Protein AF-V5H226-F1 (afdb_monomer_lite)

InterPro domains:
  IPR000195 Rab-GAP-TBC domain [PF00566] (10-158)
  IPR000195 Rab-GAP-TBC domain [PS50086] (1-148)
  IPR035969 Rab-GAP-TBC domain superfamily [SSF47923] (91-181)
  IPR051570 TBC1 domain family involved in cilium biogenesis [PTHR19853] (2-181)

Foldseek 3Di:
DPPQLPAPVCLCVVCVPDDPLLSVLLVVLQSVVCVVPVVSSPAPLVSLQLSLLCVVCVVPSVVSNVVVVVCCVFQVVQQPVPPPDGRVVLLVVLLVVLCVPPVPLVVLCVVQVNGSCQQPVLCVSNVVPQADDSVVSVVVVVVCVVDHSCVSSVVSSVVCVVCSVVSSVDDHSVVSSVNSRHHDDD

Sequence (186 aa):
NHTTIVAFKDLYASYPLESQTSIKCLKKLLNNIVTWCPFFANVEYLPVFAFPFVKVFQNKPVACFEALCTIILNWSQHWFEYYPLAPVNILAMIENVFMEHDPELLHHFSCQNITSNLYAWPLLETAFSEVLTAREWLQFWDHVLTNEPSFLLCAVVSYNILHRDILLSLKTTSNVEFFFHNQNPN

Radius of gyration: 17.08 Å; chains: 1; bounding box: 37×36×56 Å

pLDDT: mean 91.21, std 11.59, range [34.56, 98.5]

Organism: Anoplophora glabripennis (NCBI:txid217634)

Structure (mmCIF, N/CA/C/O backbone):
data_AF-V5H226-F1
#
_entry.id   AF-V5H226-F1
#
loop_
_atom_site.group_PDB
_atom_site.id
_atom_site.type_symbol
_atom_site.label_atom_id
_atom_site.label_alt_id
_atom_site.label_comp_id
_atom_site.label_asym_id
_atom_site.label_entity_id
_atom_site.label_seq_id
_atom_site.pdbx_PDB_ins_code
_atom_site.Cartn_x
_atom_site.Cartn_y
_atom_site.Cartn_z
_atom_site.occupancy
_atom_site.B_iso_or_equiv
_atom_site.auth_seq_id
_atom_site.auth_comp_id
_atom_site.auth_asym_id
_atom_site.auth_atom_id
_atom_site.pdbx_PDB_model_num
ATOM 1 N N . ASN A 1 1 ? -0.206 5.351 34.202 1.00 34.56 1 ASN A N 1
ATOM 2 C CA . ASN A 1 1 ? 0.373 6.550 33.559 1.00 34.56 1 ASN A CA 1
ATOM 3 C C . ASN A 1 1 ? 0.147 6.476 32.060 1.00 34.56 1 ASN A C 1
ATOM 5 O O . ASN A 1 1 ? 0.950 5.875 31.363 1.00 34.56 1 ASN A O 1
ATOM 9 N N . HIS A 1 2 ? -0.975 7.015 31.573 1.00 43.69 2 HIS A N 1
ATOM 10 C CA . HIS A 1 2 ? -1.226 7.152 30.137 1.00 43.69 2 HIS A CA 1
ATOM 11 C C . HIS A 1 2 ? -0.446 8.364 29.631 1.00 43.69 2 HIS A C 1
ATOM 13 O O . HIS A 1 2 ? -0.942 9.487 29.659 1.00 43.69 2 HIS A O 1
ATOM 19 N N . THR A 1 3 ? 0.806 8.152 29.238 1.00 42.12 3 THR A N 1
ATOM 20 C CA . THR A 1 3 ? 1.543 9.152 28.468 1.00 42.12 3 THR A CA 1
ATOM 21 C C . THR A 1 3 ? 0.821 9.282 27.133 1.00 42.12 3 THR A C 1
ATOM 23 O O . THR A 1 3 ? 0.884 8.372 26.311 1.00 42.12 3 THR A O 1
ATOM 26 N N . THR A 1 4 ? 0.077 10.368 26.929 1.00 47.72 4 THR A N 1
ATOM 27 C CA . THR A 1 4 ? -0.512 10.677 25.624 1.00 47.72 4 THR A CA 1
ATOM 28 C C . THR A 1 4 ? 0.639 10.926 24.658 1.00 47.72 4 THR A C 1
ATOM 30 O O . THR A 1 4 ? 1.221 12.010 24.648 1.00 47.72 4 THR A O 1
ATOM 33 N N . ILE A 1 5 ? 1.020 9.909 23.888 1.00 52.44 5 ILE A N 1
ATOM 34 C CA . ILE A 1 5 ? 2.008 10.057 22.825 1.00 52.44 5 ILE A CA 1
ATOM 35 C C . ILE A 1 5 ? 1.379 10.986 21.787 1.00 52.44 5 ILE A C 1
ATOM 37 O O . ILE A 1 5 ? 0.396 10.637 21.137 1.00 52.44 5 ILE A O 1
ATOM 41 N N . VAL A 1 6 ? 1.899 12.210 21.679 1.00 55.00 6 VAL A N 1
ATOM 42 C CA . VAL A 1 6 ? 1.408 13.198 20.712 1.00 55.00 6 VAL A CA 1
ATOM 43 C C . VAL A 1 6 ? 2.058 12.917 19.356 1.00 55.00 6 VAL A C 1
ATOM 45 O O . VAL A 1 6 ? 2.939 13.657 18.922 1.00 55.00 6 VAL A O 1
ATOM 48 N N . ALA A 1 7 ? 1.646 11.822 18.719 1.00 58.09 7 ALA A N 1
ATOM 49 C CA . ALA A 1 7 ? 1.973 11.511 17.331 1.00 58.09 7 ALA A CA 1
ATOM 50 C C . ALA A 1 7 ? 0.989 12.223 16.380 1.00 58.09 7 ALA A C 1
ATOM 52 O O . ALA A 1 7 ? -0.128 12.571 16.776 1.00 58.09 7 ALA A O 1
ATOM 53 N N . PHE A 1 8 ? 1.404 12.455 15.130 1.00 69.69 8 PHE A N 1
ATOM 54 C CA . PHE A 1 8 ? 0.550 12.985 14.053 1.00 69.69 8 PHE A CA 1
ATOM 55 C C . PHE A 1 8 ? -0.048 14.384 14.329 1.00 69.69 8 PHE A C 1
ATOM 57 O O . PHE A 1 8 ? -1.261 14.604 14.247 1.00 69.69 8 PHE A O 1
ATOM 64 N N . LYS A 1 9 ? 0.804 15.352 14.696 1.00 60.44 9 LYS A N 1
ATOM 65 C CA . LYS A 1 9 ? 0.376 16.719 15.060 1.00 60.44 9 LYS A CA 1
ATOM 66 C C . LYS A 1 9 ? -0.275 17.485 13.902 1.00 60.44 9 LYS A C 1
ATOM 68 O O . LYS A 1 9 ? -1.232 18.217 14.153 1.00 60.44 9 LYS A O 1
ATOM 73 N N . ASP A 1 10 ? 0.148 17.220 12.666 1.00 70.88 10 ASP A N 1
ATOM 74 C CA . ASP A 1 10 ? -0.198 18.033 11.493 1.00 70.88 10 ASP A CA 1
ATOM 75 C C . ASP A 1 10 ? -1.174 17.360 10.513 1.00 70.88 10 ASP A C 1
ATOM 77 O O . ASP A 1 10 ? -1.280 17.768 9.361 1.00 70.88 10 ASP A O 1
ATOM 81 N N . LEU A 1 11 ? -1.967 16.376 10.963 1.00 74.75 11 LEU A N 1
ATOM 82 C CA . LEU A 1 11 ? -2.942 15.678 10.100 1.00 74.75 11 LEU A CA 1
ATOM 83 C C . LEU A 1 11 ? -3.898 16.627 9.362 1.00 74.75 11 LEU A C 1
ATOM 85 O O . LEU A 1 11 ? -4.245 16.386 8.213 1.00 74.75 11 LEU A O 1
ATOM 89 N N . TYR A 1 12 ? -4.327 17.718 9.999 1.00 68.69 12 TYR A N 1
ATOM 90 C CA . TYR A 1 12 ? -5.206 18.693 9.345 1.00 68.69 12 TYR A CA 1
ATOM 91 C C . TYR A 1 12 ? -4.516 19.443 8.197 1.00 68.69 12 TYR A C 1
ATOM 93 O O . TYR A 1 12 ? -5.193 19.841 7.255 1.00 68.69 12 TYR A O 1
ATOM 101 N N . ALA A 1 13 ? -3.193 19.621 8.265 1.00 65.50 13 ALA A N 1
ATOM 102 C CA . ALA A 1 13 ? -2.407 20.212 7.186 1.00 65.50 13 ALA A CA 1
ATOM 103 C C . ALA A 1 13 ? -2.155 19.204 6.054 1.00 65.50 13 ALA A C 1
ATOM 105 O O . ALA A 1 13 ? -2.142 19.598 4.893 1.00 65.50 13 ALA A O 1
ATOM 106 N N . SER A 1 14 ? -2.014 17.915 6.381 1.00 72.44 14 SER A N 1
ATOM 107 C CA . SER A 1 14 ? -1.840 16.838 5.396 1.00 72.44 14 SER A CA 1
ATOM 108 C C . SER A 1 14 ? -3.118 16.510 4.612 1.00 72.44 14 SER A C 1
ATOM 110 O O . SER A 1 14 ? -3.027 16.021 3.493 1.00 72.44 14 SER A O 1
ATOM 112 N N . TYR A 1 15 ? -4.306 16.799 5.161 1.00 72.69 15 TYR A N 1
ATOM 113 C CA . TYR A 1 15 ? -5.601 16.486 4.535 1.00 72.69 15 TYR A CA 1
ATOM 114 C C . TYR A 1 15 ? -6.549 17.702 4.478 1.00 72.69 15 TYR A C 1
ATOM 116 O O . TYR A 1 15 ? -7.648 17.660 5.035 1.00 72.69 15 TYR A O 1
ATOM 124 N N . PRO A 1 16 ? -6.170 18.808 3.811 1.00 61.97 16 PRO A N 1
ATOM 125 C CA . PRO A 1 16 ? -6.916 20.068 3.881 1.00 61.97 16 PRO A CA 1
ATOM 126 C C . PRO A 1 16 ? -8.296 20.008 3.206 1.00 61.97 16 PRO A C 1
ATOM 128 O O . PRO A 1 16 ? -9.184 20.785 3.552 1.00 61.97 16 PRO A O 1
ATOM 131 N N . LEU A 1 17 ? -8.483 19.093 2.250 1.00 73.50 17 LEU A N 1
ATOM 132 C CA . LEU A 1 17 ? -9.728 18.925 1.489 1.00 73.50 17 LEU A CA 1
ATOM 133 C C . LEU A 1 17 ? -10.721 17.959 2.157 1.00 73.50 17 LEU A C 1
ATOM 135 O O . LEU A 1 17 ? -11.843 17.797 1.681 1.00 73.50 17 LEU A O 1
ATOM 139 N N . GLU A 1 18 ? -10.321 17.304 3.246 1.00 82.38 18 GLU A N 1
ATOM 140 C CA . GLU A 1 18 ? -11.102 16.242 3.873 1.00 82.38 18 GLU A CA 1
ATOM 141 C C . GLU A 1 18 ? -12.028 16.751 4.974 1.00 82.38 18 GLU A C 1
ATOM 143 O O . GLU A 1 18 ? -11.832 17.805 5.585 1.00 82.38 18 GLU A O 1
ATOM 148 N N . SER A 1 19 ? -13.064 15.960 5.270 1.00 83.00 19 SER A N 1
ATOM 149 C CA . SER A 1 19 ? -14.008 16.341 6.314 1.00 83.00 19 SER A CA 1
ATOM 150 C C . SER A 1 19 ? -13.326 16.375 7.688 1.00 83.00 19 SER A C 1
ATOM 152 O O . SER A 1 19 ? -12.628 15.442 8.097 1.00 83.00 19 SER A O 1
ATOM 154 N N . GLN A 1 20 ? -13.603 17.432 8.453 1.00 83.50 20 GLN A N 1
ATOM 155 C CA . GLN A 1 20 ? -13.120 17.590 9.831 1.00 83.50 20 GLN A CA 1
ATOM 156 C C . GLN A 1 20 ? -13.505 16.395 10.720 1.00 83.50 20 GLN A C 1
ATOM 158 O O . GLN A 1 20 ? -12.773 16.031 11.640 1.00 83.50 20 GLN A O 1
ATOM 163 N N . THR A 1 21 ? -14.646 15.762 10.442 1.00 86.06 21 THR A N 1
ATOM 164 C CA . THR A 1 21 ? -15.096 14.547 11.130 1.00 86.06 21 THR A CA 1
ATOM 165 C C . THR A 1 21 ? -14.183 13.360 10.818 1.00 86.06 21 THR A C 1
ATOM 167 O O . THR A 1 21 ? -13.727 12.697 11.747 1.00 86.06 21 THR A O 1
ATOM 170 N N . SER A 1 22 ? -13.847 13.127 9.545 1.00 86.88 22 SER A N 1
ATOM 171 C CA . SER A 1 22 ? -12.950 12.040 9.126 1.00 86.88 22 SER A CA 1
ATOM 172 C C . SER A 1 22 ? -11.562 12.188 9.746 1.00 86.88 22 SER A C 1
ATOM 174 O O . SER A 1 22 ? -11.022 11.219 10.274 1.00 86.88 22 SER A O 1
ATOM 176 N N . ILE A 1 23 ? -11.012 13.407 9.773 1.00 88.31 23 ILE A N 1
ATOM 177 C CA . ILE A 1 23 ? -9.692 13.675 10.368 1.00 88.31 23 ILE A CA 1
ATOM 178 C C . ILE A 1 23 ? -9.712 13.439 11.887 1.00 88.31 23 ILE A C 1
ATOM 180 O O . ILE A 1 23 ? -8.778 12.857 12.443 1.00 88.31 23 ILE A O 1
ATOM 184 N N . LYS A 1 24 ? -10.796 13.816 12.582 1.00 88.88 24 LYS A N 1
ATOM 185 C CA . LYS A 1 24 ? -10.974 13.496 14.011 1.00 88.88 24 LYS A CA 1
ATOM 186 C C . LYS A 1 24 ? -11.030 11.988 14.256 1.00 88.88 24 LYS A C 1
ATOM 188 O O . LYS A 1 24 ? -10.407 11.512 15.207 1.00 88.88 24 LYS A O 1
ATOM 193 N N . CYS A 1 25 ? -11.750 11.246 13.414 1.00 91.94 25 CYS A N 1
ATOM 194 C CA . CYS A 1 25 ? -11.812 9.787 13.492 1.00 91.94 25 CYS A CA 1
ATOM 195 C C . CYS A 1 25 ? -10.436 9.154 13.255 1.00 91.94 25 CYS A C 1
ATOM 197 O O . CYS A 1 25 ? -10.019 8.324 14.061 1.00 91.94 25 CYS A O 1
ATOM 199 N N . LEU A 1 26 ? -9.699 9.605 12.235 1.00 93.38 26 LEU A N 1
ATOM 200 C CA . LEU A 1 26 ? -8.337 9.153 11.951 1.00 93.38 26 LEU A CA 1
ATOM 201 C C . LEU A 1 26 ? -7.405 9.406 13.136 1.00 93.38 26 LEU A C 1
ATOM 203 O O . LEU A 1 26 ? -6.744 8.488 13.607 1.00 93.38 26 LEU A O 1
ATOM 207 N N . LYS A 1 27 ? -7.406 10.622 13.691 1.00 91.81 27 LYS A N 1
ATOM 208 C CA . LYS A 1 27 ? -6.584 10.950 14.862 1.00 91.81 27 LYS A CA 1
ATOM 209 C C . LYS A 1 27 ? -6.894 10.044 16.056 1.00 91.81 27 LYS A C 1
ATOM 211 O O . LYS A 1 27 ? -5.984 9.603 16.753 1.00 91.81 27 LYS A O 1
ATOM 216 N N . LYS A 1 28 ? -8.176 9.753 16.302 1.00 92.25 28 LYS A N 1
ATOM 217 C CA . LYS A 1 28 ? -8.591 8.848 17.383 1.00 92.25 28 LYS A CA 1
ATOM 218 C C . LYS A 1 28 ? -8.120 7.413 17.129 1.00 92.25 28 LYS A C 1
ATOM 220 O O . LYS A 1 28 ? -7.625 6.781 18.057 1.00 92.25 28 LYS A O 1
ATOM 225 N N . LEU A 1 29 ? -8.247 6.926 15.896 1.00 95.44 29 LEU A N 1
ATOM 226 C CA . LEU A 1 29 ? -7.761 5.608 15.493 1.00 95.44 29 LEU A CA 1
ATOM 227 C C . LEU A 1 29 ? -6.246 5.490 15.698 1.00 95.44 29 LEU A C 1
ATOM 229 O O . LEU A 1 29 ? -5.796 4.570 16.374 1.00 95.44 29 LEU A O 1
ATOM 233 N N . LEU A 1 30 ? -5.474 6.455 15.200 1.00 95.12 30 LEU A N 1
ATOM 234 C CA . LEU A 1 30 ? -4.017 6.472 15.331 1.00 95.12 30 LEU A CA 1
ATOM 235 C C . LEU A 1 30 ? -3.572 6.506 16.798 1.00 95.12 30 LEU A C 1
ATOM 237 O O . LEU A 1 30 ? -2.696 5.741 17.186 1.00 95.12 30 LEU A O 1
ATOM 241 N N . ASN A 1 31 ? -4.222 7.309 17.647 1.00 93.81 31 ASN A N 1
ATOM 242 C CA . ASN A 1 31 ? -3.942 7.311 19.087 1.00 93.81 31 ASN A CA 1
ATOM 243 C C . ASN A 1 31 ? -4.183 5.936 19.730 1.00 93.81 31 ASN A C 1
ATOM 245 O O . ASN A 1 31 ? -3.406 5.517 20.589 1.00 93.81 31 ASN A O 1
ATOM 249 N N . ASN A 1 32 ? -5.242 5.230 19.324 1.00 95.25 32 ASN A N 1
ATOM 250 C CA . ASN A 1 32 ? -5.525 3.885 19.821 1.00 95.25 32 ASN A CA 1
ATOM 251 C C . ASN A 1 32 ? -4.465 2.882 19.348 1.00 95.25 32 ASN A C 1
ATOM 253 O O . ASN A 1 32 ? -4.001 2.080 20.153 1.00 95.25 32 ASN A O 1
ATOM 257 N N . ILE A 1 33 ? -4.035 2.960 18.085 1.00 96.69 33 ILE A N 1
ATOM 258 C CA . ILE A 1 33 ? -2.974 2.106 17.527 1.00 96.69 33 ILE A CA 1
ATOM 259 C C . ILE A 1 33 ? -1.641 2.343 18.242 1.00 96.69 33 ILE A C 1
ATOM 261 O O . ILE A 1 33 ? -0.987 1.390 18.649 1.00 96.69 33 ILE A O 1
ATOM 265 N N . VAL A 1 34 ? -1.277 3.601 18.489 1.00 95.81 34 VAL A N 1
ATOM 266 C CA . VAL A 1 34 ? -0.071 3.963 19.249 1.00 95.81 34 VAL A CA 1
ATOM 267 C C . VAL A 1 34 ? -0.166 3.519 20.711 1.00 95.81 34 VAL A C 1
ATOM 269 O O . VAL A 1 34 ? 0.828 3.120 21.310 1.00 95.81 34 VAL A O 1
ATOM 272 N N . THR A 1 35 ? -1.362 3.555 21.301 1.00 94.94 35 THR A N 1
ATOM 273 C CA . THR A 1 35 ? -1.583 3.035 22.659 1.00 94.94 35 THR A CA 1
ATOM 274 C C . THR A 1 35 ? -1.440 1.513 22.699 1.00 94.94 35 THR A C 1
ATOM 276 O O . THR A 1 35 ? -0.890 0.979 23.658 1.00 94.94 35 THR A O 1
ATOM 279 N N . TRP A 1 36 ? -1.919 0.819 21.664 1.00 96.31 36 TRP A N 1
ATOM 280 C CA . TRP A 1 36 ? -1.785 -0.628 21.520 1.00 96.31 36 TRP A CA 1
ATOM 281 C C . TRP A 1 36 ? -0.328 -1.049 21.294 1.00 96.31 36 TRP A C 1
ATOM 283 O O . TRP A 1 36 ? 0.145 -1.986 21.932 1.00 96.31 36 TRP A O 1
ATOM 293 N N . CYS A 1 37 ? 0.400 -0.327 20.442 1.00 95.06 37 CYS A N 1
ATOM 294 C CA . CYS A 1 37 ? 1.814 -0.548 20.180 1.00 95.06 37 CYS A CA 1
ATOM 295 C C . CYS A 1 37 ? 2.537 0.799 19.942 1.00 95.06 37 CYS A C 1
ATOM 297 O O . CYS A 1 37 ? 2.406 1.394 18.867 1.00 95.06 37 CYS A O 1
ATOM 299 N N . PRO A 1 38 ? 3.338 1.285 20.917 1.00 94.69 38 PRO A N 1
ATOM 300 C CA . PRO A 1 38 ? 4.001 2.593 20.844 1.00 94.69 38 PRO A CA 1
ATOM 301 C C . PRO A 1 38 ? 4.938 2.792 19.649 1.00 94.69 38 PRO A C 1
ATOM 303 O O . PRO A 1 38 ? 5.176 3.932 19.256 1.00 94.69 38 PRO A O 1
ATOM 306 N N . PHE A 1 39 ? 5.449 1.709 19.053 1.00 93.06 39 PHE A N 1
ATOM 307 C CA . PHE A 1 39 ? 6.289 1.757 17.852 1.00 93.06 39 PHE A CA 1
ATOM 308 C C . PHE A 1 39 ? 5.616 2.520 16.701 1.00 93.06 39 PHE A C 1
ATOM 310 O O . PHE A 1 39 ? 6.276 3.300 16.015 1.00 93.06 39 PHE A O 1
ATOM 317 N N . PHE A 1 40 ? 4.295 2.383 16.549 1.00 94.75 40 PHE A N 1
ATOM 318 C CA . PHE A 1 40 ? 3.534 3.045 15.489 1.00 94.75 40 PHE A CA 1
ATOM 319 C C . PHE A 1 40 ? 3.520 4.571 15.581 1.00 94.75 40 PHE A C 1
ATOM 321 O O . PHE A 1 40 ? 3.154 5.227 14.612 1.00 94.75 40 PHE A O 1
ATOM 328 N N . ALA A 1 41 ? 3.964 5.159 16.696 1.00 91.88 41 ALA A N 1
ATOM 329 C CA . ALA A 1 41 ? 4.165 6.603 16.785 1.00 91.88 41 ALA A CA 1
ATOM 330 C C . ALA A 1 41 ? 5.245 7.107 15.817 1.00 91.88 41 ALA A C 1
ATOM 332 O O . ALA A 1 41 ? 5.235 8.283 15.462 1.00 91.88 41 ALA A O 1
ATOM 333 N N . ASN A 1 42 ? 6.161 6.221 15.416 1.00 90.62 42 ASN A N 1
ATOM 334 C CA . ASN A 1 42 ? 7.270 6.538 14.529 1.00 90.62 42 ASN A CA 1
ATOM 335 C C . ASN A 1 42 ? 6.974 6.212 13.063 1.00 90.62 42 ASN A C 1
ATOM 337 O O . ASN A 1 42 ? 7.807 6.558 12.238 1.00 90.62 42 ASN A O 1
ATOM 341 N N . VAL A 1 43 ? 5.857 5.540 12.742 1.00 92.44 43 VAL A N 1
ATOM 342 C CA . VAL A 1 43 ? 5.523 5.079 11.381 1.00 92.44 43 VAL A CA 1
ATOM 343 C C . VAL A 1 43 ? 4.839 6.197 10.597 1.00 92.44 43 VAL A C 1
ATOM 345 O O . VAL A 1 43 ? 3.655 6.468 10.795 1.00 92.44 43 VAL A O 1
ATOM 348 N N . GLU A 1 44 ? 5.589 6.850 9.709 1.00 88.75 44 GLU A N 1
ATOM 349 C CA . GLU A 1 44 ? 5.158 8.091 9.046 1.00 88.75 44 GLU A CA 1
ATOM 350 C C . GLU A 1 44 ? 4.006 7.893 8.057 1.00 88.75 44 GLU A C 1
ATOM 352 O O . GLU A 1 44 ? 3.090 8.712 8.027 1.00 88.75 44 GLU A O 1
ATOM 357 N N . TYR A 1 45 ? 4.001 6.787 7.306 1.00 91.38 45 TYR A N 1
ATOM 358 C CA . TYR A 1 45 ? 2.958 6.485 6.317 1.00 91.38 45 TYR A CA 1
ATOM 359 C C . TYR A 1 45 ? 1.649 5.972 6.944 1.00 91.38 45 TYR A C 1
ATOM 361 O O . TYR A 1 45 ? 0.619 5.903 6.272 1.00 91.38 45 TYR A O 1
ATOM 369 N N . LEU A 1 46 ? 1.644 5.632 8.242 1.00 94.50 46 LEU A N 1
ATOM 370 C CA . LEU A 1 46 ? 0.490 5.021 8.911 1.00 94.50 46 LEU A CA 1
ATOM 371 C C . LEU A 1 46 ? -0.818 5.825 8.770 1.00 94.50 46 LEU A C 1
ATOM 373 O O . LEU A 1 46 ? -1.865 5.200 8.593 1.00 94.50 46 LEU A O 1
ATOM 377 N N . PRO A 1 47 ? -0.829 7.174 8.824 1.00 94.12 47 PRO A N 1
ATOM 378 C CA . PRO A 1 47 ? -2.037 7.944 8.569 1.00 94.12 47 PRO A CA 1
ATOM 379 C C . PRO A 1 47 ? -2.612 7.712 7.177 1.00 94.12 47 PRO A C 1
ATOM 381 O O . PRO A 1 47 ? -3.822 7.540 7.075 1.00 94.12 47 PRO A O 1
ATOM 384 N N . VAL A 1 48 ? -1.767 7.690 6.139 1.00 92.62 48 VAL A N 1
ATOM 385 C CA . VAL A 1 48 ? -2.195 7.475 4.747 1.00 92.62 48 VAL A CA 1
ATOM 386 C C . VAL A 1 48 ? -2.753 6.063 4.597 1.00 92.62 48 VAL A C 1
ATOM 388 O O . VAL A 1 48 ? -3.879 5.899 4.133 1.00 92.62 48 VAL A O 1
ATOM 391 N N . PHE A 1 49 ? -2.040 5.064 5.124 1.00 95.94 49 PHE A N 1
ATOM 392 C CA . PHE A 1 49 ? -2.486 3.671 5.153 1.00 95.94 49 PHE A CA 1
ATOM 393 C C . PHE A 1 49 ? -3.842 3.489 5.856 1.00 95.94 49 PHE A C 1
ATOM 395 O O . PHE A 1 49 ? -4.725 2.790 5.367 1.00 95.94 49 PHE A O 1
ATOM 402 N N . ALA A 1 50 ? -4.027 4.119 7.021 1.00 96.31 50 ALA A N 1
ATOM 403 C CA . ALA A 1 50 ? -5.208 3.932 7.865 1.00 96.31 50 ALA A CA 1
ATOM 404 C C . ALA A 1 50 ? -6.442 4.712 7.381 1.00 96.31 50 ALA A C 1
ATOM 406 O O . ALA A 1 50 ? -7.582 4.338 7.680 1.00 96.31 50 ALA A O 1
ATOM 407 N N . PHE A 1 51 ? -6.243 5.822 6.672 1.00 94.62 51 PHE A N 1
ATOM 408 C CA . PHE A 1 51 ? -7.318 6.730 6.294 1.00 94.62 51 PHE A CA 1
ATOM 409 C C . PHE A 1 51 ? -8.440 6.123 5.435 1.00 94.62 51 PHE A C 1
ATOM 411 O O . PHE A 1 51 ? -9.607 6.390 5.757 1.00 94.62 51 PHE A O 1
ATOM 418 N N . PRO A 1 52 ? -8.184 5.292 4.405 1.00 95.25 52 PRO A N 1
ATOM 419 C CA . PRO A 1 52 ? -9.274 4.672 3.654 1.00 95.25 52 PRO A CA 1
ATOM 420 C C . PRO A 1 5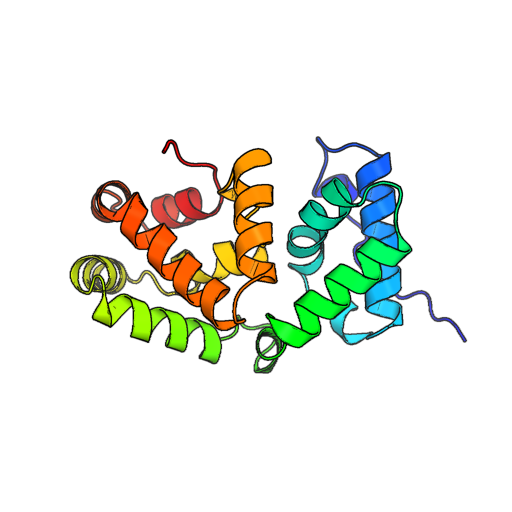2 ? -10.169 3.799 4.548 1.00 95.25 52 PRO A C 1
ATOM 422 O O . PRO A 1 52 ? -11.393 3.875 4.446 1.00 95.25 52 PRO A O 1
ATOM 425 N N . PHE A 1 53 ? -9.608 3.083 5.530 1.00 96.38 53 PHE A N 1
ATOM 426 C CA . PHE A 1 53 ? -10.401 2.310 6.494 1.00 96.38 53 PHE A CA 1
ATOM 427 C C . PHE A 1 53 ? -11.292 3.207 7.361 1.00 96.38 53 PHE A C 1
ATOM 429 O O . PHE A 1 53 ? -12.457 2.885 7.600 1.00 96.38 53 PHE A O 1
ATOM 436 N N . VAL A 1 54 ? -10.804 4.378 7.779 1.00 95.00 54 VAL A N 1
ATOM 437 C CA . VAL A 1 54 ? -11.629 5.363 8.502 1.00 95.00 54 VAL A CA 1
ATOM 438 C C . VAL A 1 54 ? -12.829 5.797 7.660 1.00 95.00 54 VAL A C 1
ATOM 440 O O . VAL A 1 54 ? -13.939 5.902 8.190 1.00 95.00 54 VAL A O 1
ATOM 443 N N . LYS A 1 55 ? -12.637 6.012 6.352 1.00 92.38 55 LYS A N 1
ATOM 444 C CA . LYS A 1 55 ? -13.722 6.378 5.427 1.00 92.38 55 LYS A CA 1
ATOM 445 C C . LYS A 1 55 ? -14.767 5.271 5.265 1.00 92.38 55 LYS A C 1
ATOM 447 O O . LYS A 1 55 ? -15.940 5.598 5.089 1.00 92.38 55 LYS A O 1
ATOM 452 N N . VAL A 1 56 ? -14.369 4.001 5.362 1.00 94.25 56 VAL A N 1
ATOM 453 C CA . VAL A 1 56 ? -15.281 2.846 5.301 1.00 94.25 56 VAL A CA 1
ATOM 454 C C . VAL A 1 56 ? -16.064 2.671 6.599 1.00 94.25 56 VAL A C 1
ATOM 456 O O . VAL A 1 56 ? -17.289 2.570 6.587 1.00 94.25 56 VAL A O 1
ATOM 459 N N . PHE A 1 57 ? -15.372 2.642 7.737 1.00 93.50 57 PHE A N 1
ATOM 460 C CA . PHE A 1 57 ? -16.004 2.314 9.014 1.00 93.50 57 PHE A CA 1
ATOM 461 C C . PHE A 1 57 ? -16.742 3.495 9.649 1.00 93.50 57 PHE A C 1
ATOM 463 O O . PHE A 1 57 ? -17.676 3.261 10.418 1.00 93.50 57 PHE A O 1
ATOM 470 N N . GLN A 1 58 ? -16.354 4.736 9.333 1.00 86.44 58 GLN A N 1
ATOM 471 C CA . GLN A 1 58 ? -16.981 5.994 9.761 1.00 86.44 58 GLN A CA 1
ATOM 472 C C . GLN A 1 58 ? -17.356 6.017 11.254 1.00 86.44 58 GLN A C 1
ATOM 474 O O . GLN A 1 58 ? -16.543 6.353 12.113 1.00 86.44 58 GLN A O 1
ATOM 479 N N . ASN A 1 59 ? -18.597 5.626 11.563 1.00 86.31 59 ASN A N 1
ATOM 480 C CA . ASN A 1 59 ? -19.216 5.651 12.888 1.00 86.31 59 ASN A CA 1
ATOM 481 C C . ASN A 1 59 ? -18.970 4.375 13.716 1.00 86.31 59 ASN A C 1
ATOM 483 O O . ASN A 1 59 ? -19.527 4.239 14.805 1.00 86.31 59 ASN A O 1
ATOM 487 N N . LYS A 1 60 ? -18.151 3.435 13.229 1.00 94.06 60 LYS A N 1
ATOM 488 C CA . LYS A 1 60 ? -17.800 2.176 13.909 1.00 94.06 60 LYS A CA 1
ATOM 489 C C . LYS A 1 60 ? -16.318 2.168 14.329 1.00 94.06 60 LYS A C 1
ATOM 491 O O . LYS A 1 60 ? -15.530 1.403 13.777 1.00 94.06 60 LYS A O 1
ATOM 496 N N . PRO A 1 61 ? -15.901 3.001 15.302 1.00 92.75 61 PRO A N 1
ATOM 497 C CA . PRO A 1 61 ? -14.486 3.208 15.619 1.00 92.75 61 PRO A CA 1
ATOM 498 C C . PRO A 1 61 ? -13.786 1.971 16.199 1.00 92.75 61 PRO A C 1
ATOM 500 O O . PRO A 1 61 ? -12.600 1.785 15.948 1.00 92.75 61 PRO A O 1
ATOM 503 N N . VAL A 1 62 ? -14.498 1.129 16.959 1.00 95.75 62 VAL A N 1
ATOM 504 C CA . VAL A 1 62 ? -13.933 -0.116 17.514 1.00 95.75 62 VAL A CA 1
ATOM 505 C C . VAL A 1 62 ? -13.657 -1.115 16.394 1.00 95.75 62 VAL A C 1
ATOM 507 O O . VAL A 1 62 ? -12.530 -1.572 16.267 1.00 95.75 62 VAL A O 1
ATOM 510 N N . ALA A 1 63 ? -14.637 -1.345 15.516 1.00 96.88 63 ALA A N 1
ATOM 511 C CA . ALA A 1 63 ? -14.465 -2.220 14.359 1.00 96.88 63 ALA A CA 1
ATOM 512 C C . ALA A 1 63 ? -13.357 -1.722 13.416 1.00 96.88 63 ALA A C 1
ATOM 514 O O . ALA A 1 63 ? -12.595 -2.522 12.894 1.00 96.88 63 ALA A O 1
ATOM 515 N N . CYS A 1 64 ? -13.229 -0.402 13.232 1.00 97.38 64 CYS A N 1
ATOM 516 C CA . CYS A 1 64 ? -12.141 0.185 12.447 1.00 97.38 64 CYS A CA 1
ATOM 517 C C . CYS A 1 64 ? -10.762 -0.111 13.056 1.00 97.38 64 CYS A C 1
ATOM 519 O O . CYS A 1 64 ? -9.835 -0.474 12.338 1.00 97.38 64 CYS A O 1
ATOM 521 N N . PHE A 1 65 ? -10.638 0.018 14.380 1.00 97.81 65 PHE A N 1
ATOM 522 C CA . PHE A 1 65 ? -9.416 -0.321 15.104 1.00 97.81 65 PHE A CA 1
ATOM 523 C C . PHE A 1 65 ? -9.084 -1.812 14.998 1.00 97.81 65 PHE A C 1
ATOM 525 O O . PHE A 1 65 ? -7.959 -2.153 14.651 1.00 97.81 65 PHE A O 1
ATOM 532 N N . GLU A 1 66 ? -10.059 -2.687 15.245 1.00 98.06 66 GLU A N 1
ATOM 533 C CA . GLU A 1 66 ? -9.881 -4.138 15.142 1.00 98.06 66 GLU A CA 1
ATOM 534 C C . GLU A 1 66 ? -9.478 -4.548 13.725 1.00 98.06 66 GLU A C 1
ATOM 536 O O . GLU A 1 66 ? -8.486 -5.251 13.563 1.00 98.06 66 GLU A O 1
ATOM 541 N N . ALA A 1 67 ? -10.173 -4.038 12.704 1.00 97.56 67 ALA A N 1
ATOM 542 C CA . ALA A 1 67 ? -9.853 -4.305 11.308 1.00 97.56 67 ALA A CA 1
ATOM 543 C C . ALA A 1 67 ? -8.424 -3.871 10.957 1.00 97.56 67 ALA A C 1
ATOM 545 O O . ALA A 1 67 ? -7.683 -4.647 10.358 1.00 97.56 67 ALA A O 1
ATOM 546 N N . LEU A 1 68 ? -8.005 -2.669 11.369 1.00 97.94 68 LEU A N 1
ATOM 547 C CA . LEU A 1 68 ? -6.652 -2.188 11.095 1.00 97.94 68 LEU A CA 1
ATOM 548 C C . LEU A 1 68 ? -5.587 -3.034 11.811 1.00 97.94 68 LEU A C 1
ATOM 550 O O . LEU A 1 68 ? -4.585 -3.391 11.197 1.00 97.94 68 LEU A O 1
ATOM 554 N N . CYS A 1 69 ? -5.810 -3.410 13.074 1.00 97.94 69 CYS A N 1
ATOM 555 C CA . CYS A 1 69 ? -4.923 -4.323 13.801 1.00 97.94 69 CYS A CA 1
ATOM 556 C C . CYS A 1 69 ? -4.831 -5.688 13.110 1.00 97.94 69 CYS A C 1
ATOM 558 O O . CYS A 1 69 ? -3.733 -6.212 12.936 1.00 97.94 69 CYS A O 1
ATOM 560 N N . THR A 1 70 ? -5.961 -6.251 12.677 1.00 97.38 70 THR A N 1
ATOM 561 C CA . THR A 1 70 ? -5.997 -7.507 11.920 1.00 97.38 70 THR A CA 1
ATOM 562 C C . THR A 1 70 ? -5.197 -7.388 10.628 1.00 97.38 70 THR A C 1
ATOM 564 O O . THR A 1 70 ? -4.396 -8.273 10.336 1.00 97.38 70 THR A O 1
ATOM 567 N N . ILE A 1 71 ? -5.347 -6.290 9.885 1.00 97.81 71 ILE A N 1
ATOM 568 C CA . ILE A 1 71 ? -4.602 -6.072 8.642 1.00 97.81 71 ILE A CA 1
ATOM 569 C C . ILE A 1 71 ? -3.099 -5.990 8.914 1.00 97.81 71 ILE A C 1
ATOM 571 O O . ILE A 1 71 ? -2.316 -6.702 8.286 1.00 97.81 71 ILE A O 1
ATOM 575 N N . ILE A 1 72 ? -2.699 -5.195 9.907 1.00 96.94 72 ILE A N 1
ATOM 576 C CA . ILE A 1 72 ? -1.295 -5.031 10.291 1.00 96.94 72 ILE A CA 1
ATOM 577 C C . ILE A 1 72 ? -0.670 -6.372 10.694 1.00 96.94 72 ILE A C 1
ATOM 579 O O . ILE A 1 72 ? 0.443 -6.678 10.277 1.00 96.94 72 ILE A O 1
ATOM 583 N N . LEU A 1 73 ? -1.380 -7.179 11.486 1.00 96.38 73 LEU A N 1
ATOM 584 C CA . LEU A 1 73 ? -0.866 -8.449 12.003 1.00 96.38 73 LEU A CA 1
ATOM 585 C C . LEU A 1 73 ? -0.793 -9.565 10.957 1.00 96.38 73 LEU A C 1
ATOM 587 O O . LEU A 1 73 ? -0.020 -10.492 11.160 1.00 96.38 73 LEU A O 1
ATOM 591 N N . ASN A 1 74 ? -1.582 -9.505 9.880 1.00 96.25 74 ASN A N 1
ATOM 592 C CA . ASN A 1 74 ? -1.655 -10.593 8.896 1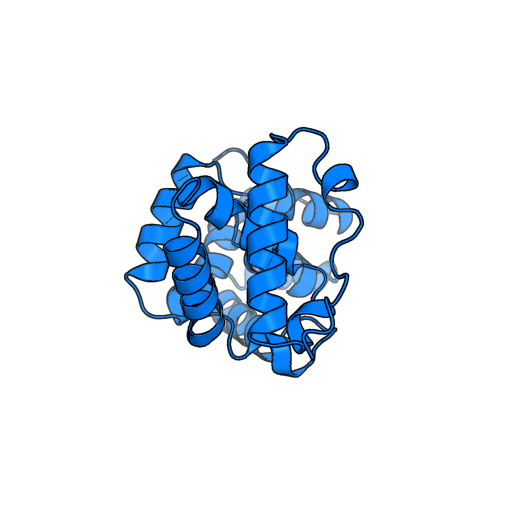.00 96.25 74 ASN A CA 1
ATOM 593 C C . ASN A 1 74 ? -1.011 -10.232 7.546 1.00 96.25 74 ASN A C 1
ATOM 595 O O . ASN A 1 74 ? -0.318 -11.063 6.970 1.00 96.25 74 ASN A O 1
ATOM 599 N N . TRP A 1 75 ? -1.191 -9.005 7.045 1.00 97.19 75 TRP A N 1
ATOM 600 C CA . TRP A 1 75 ? -0.645 -8.572 5.747 1.00 97.19 75 TRP A CA 1
ATOM 601 C C . TRP A 1 75 ? 0.627 -7.731 5.885 1.00 97.19 75 TRP A C 1
ATOM 603 O O . TRP A 1 75 ? 1.486 -7.779 5.005 1.00 97.19 75 TRP A O 1
ATOM 613 N N . SER A 1 76 ? 0.778 -6.993 6.991 1.00 95.62 76 SER A N 1
ATOM 614 C CA . SER A 1 76 ? 1.907 -6.071 7.196 1.00 95.62 76 SER A CA 1
ATOM 615 C C . SER A 1 76 ? 2.902 -6.523 8.267 1.00 95.62 76 SER A C 1
ATOM 617 O O . SER A 1 76 ? 3.790 -5.756 8.631 1.00 95.62 76 SER A O 1
ATOM 619 N N . GLN A 1 77 ? 2.798 -7.759 8.769 1.00 91.44 77 GLN A N 1
ATOM 620 C CA . GLN A 1 77 ? 3.606 -8.246 9.896 1.00 91.44 77 GLN A CA 1
ATOM 621 C C . GLN A 1 77 ? 5.112 -8.045 9.666 1.00 91.44 77 GLN A C 1
ATOM 623 O O . GLN A 1 77 ? 5.828 -7.581 10.551 1.00 91.44 77 GLN A O 1
ATOM 628 N N . HIS A 1 78 ? 5.571 -8.353 8.454 1.00 94.12 78 HIS A N 1
ATOM 629 C CA . HIS A 1 78 ? 6.977 -8.281 8.057 1.00 94.12 78 HIS A CA 1
ATOM 630 C C . HIS A 1 78 ? 7.377 -6.920 7.470 1.00 94.12 78 HIS A C 1
ATOM 632 O O . HIS A 1 78 ? 8.525 -6.729 7.074 1.00 94.12 78 HIS A O 1
ATOM 638 N N . TRP A 1 79 ? 6.462 -5.945 7.415 1.00 95.69 79 TRP A N 1
ATOM 639 C CA . TRP A 1 79 ? 6.757 -4.644 6.806 1.00 95.69 79 TRP A CA 1
ATOM 640 C C . TRP A 1 79 ? 7.720 -3.797 7.646 1.00 95.69 79 TRP A C 1
ATOM 642 O O . TRP A 1 79 ? 8.310 -2.838 7.158 1.00 95.69 79 TRP A O 1
ATOM 652 N N . PHE A 1 80 ? 7.881 -4.149 8.920 1.00 94.25 80 PHE A N 1
ATOM 653 C CA . PHE A 1 80 ? 8.598 -3.344 9.904 1.00 94.25 80 PHE A CA 1
ATOM 654 C C . PHE A 1 80 ? 9.979 -3.903 10.274 1.00 94.25 80 PHE A C 1
ATOM 656 O O . PHE A 1 80 ? 10.654 -3.313 11.113 1.00 94.25 80 PHE A O 1
ATOM 663 N N . GLU A 1 81 ? 10.424 -5.006 9.654 1.00 92.88 81 GLU A N 1
ATOM 664 C CA . GLU A 1 81 ? 11.693 -5.686 9.987 1.00 92.88 81 GLU A CA 1
ATOM 665 C C . GLU A 1 81 ? 12.924 -4.774 9.865 1.00 92.88 81 GLU A C 1
ATOM 667 O O . GLU A 1 81 ? 13.861 -4.896 10.653 1.00 92.88 81 GLU A O 1
ATOM 672 N N . TYR A 1 82 ? 12.899 -3.835 8.914 1.00 91.44 82 TYR A N 1
ATOM 673 C CA . TYR A 1 82 ? 13.990 -2.890 8.644 1.00 91.44 82 TYR A CA 1
ATOM 674 C C . TYR A 1 82 ? 13.573 -1.425 8.810 1.00 91.44 82 TYR A C 1
ATOM 676 O O . TYR A 1 82 ? 14.233 -0.530 8.277 1.00 91.44 82 TYR A O 1
ATOM 684 N N . TYR A 1 83 ? 12.483 -1.162 9.537 1.00 90.81 83 TYR A N 1
ATOM 685 C CA . TYR A 1 83 ? 11.970 0.195 9.730 1.00 90.81 83 TYR A CA 1
ATOM 686 C C . TYR A 1 83 ? 13.074 1.144 10.255 1.00 90.81 83 TYR A C 1
ATOM 688 O O . TYR A 1 83 ? 13.787 0.764 11.190 1.00 90.81 83 TYR A O 1
ATOM 696 N N . PRO A 1 84 ? 13.241 2.371 9.709 1.00 91.12 84 PRO A N 1
ATOM 697 C CA . PRO A 1 84 ? 12.330 3.120 8.828 1.00 91.12 84 PRO A CA 1
ATOM 698 C C . PRO A 1 84 ? 12.461 2.843 7.325 1.00 91.12 84 PRO A C 1
ATOM 700 O O . PRO A 1 84 ? 11.804 3.509 6.532 1.00 91.12 84 PRO A O 1
ATOM 703 N N . LEU A 1 85 ? 13.303 1.895 6.908 1.00 91.38 85 LEU A N 1
ATOM 704 C CA . LEU A 1 85 ? 13.395 1.529 5.497 1.00 91.38 85 LEU A CA 1
ATOM 705 C C . LEU A 1 85 ? 12.147 0.752 5.064 1.00 91.38 85 LEU A C 1
ATOM 707 O O . LEU A 1 85 ? 11.536 0.039 5.866 1.00 91.38 85 LEU A O 1
ATOM 711 N N . ALA A 1 86 ? 11.803 0.863 3.780 1.00 91.88 86 ALA A N 1
ATOM 712 C CA . ALA A 1 86 ? 10.775 0.032 3.168 1.00 91.88 86 ALA A CA 1
ATOM 713 C C . ALA A 1 86 ? 11.123 -1.464 3.322 1.00 91.88 86 ALA A C 1
ATOM 715 O O . ALA A 1 86 ? 12.304 -1.826 3.429 1.00 91.88 86 ALA A O 1
ATOM 716 N N . PRO A 1 87 ? 10.124 -2.360 3.327 1.00 96.00 87 PRO A N 1
ATOM 717 C CA . PRO A 1 87 ? 10.345 -3.765 3.625 1.00 96.00 87 PRO A CA 1
ATOM 718 C C . PRO A 1 87 ? 10.995 -4.508 2.462 1.00 96.00 87 PRO A C 1
ATOM 720 O O . PRO A 1 87 ? 10.325 -5.158 1.663 1.00 96.00 87 PRO A O 1
ATOM 723 N N . VAL A 1 88 ? 12.326 -4.450 2.398 1.00 95.69 88 VAL A N 1
ATOM 724 C CA . VAL A 1 88 ? 13.132 -5.023 1.308 1.00 95.69 88 VAL A CA 1
ATOM 725 C C . VAL A 1 88 ? 12.833 -6.500 1.043 1.00 95.69 88 VAL A C 1
ATOM 727 O O . VAL A 1 88 ? 12.797 -6.904 -0.112 1.00 95.69 88 VAL A O 1
ATOM 730 N N . ASN A 1 89 ? 12.530 -7.291 2.078 1.00 95.88 89 ASN A N 1
ATOM 731 C CA . ASN A 1 89 ? 12.150 -8.699 1.921 1.00 95.88 89 ASN A CA 1
ATOM 732 C C . ASN A 1 89 ? 10.828 -8.855 1.154 1.00 95.88 89 ASN A C 1
ATOM 734 O O . ASN A 1 89 ? 10.712 -9.714 0.285 1.00 95.88 89 ASN A O 1
ATOM 738 N N . ILE A 1 90 ? 9.841 -8.004 1.445 1.00 97.69 90 ILE A N 1
ATOM 739 C CA . ILE A 1 90 ? 8.535 -8.014 0.777 1.00 97.69 90 ILE A CA 1
ATOM 740 C C . ILE A 1 90 ? 8.657 -7.491 -0.652 1.00 97.69 90 ILE A C 1
ATOM 742 O O . ILE A 1 90 ? 8.105 -8.083 -1.577 1.00 97.69 90 ILE A O 1
ATOM 746 N N . LEU A 1 91 ? 9.429 -6.422 -0.846 1.00 97.88 91 LEU A N 1
ATOM 747 C CA . LEU A 1 91 ? 9.695 -5.866 -2.169 1.00 97.88 91 LEU A CA 1
ATOM 748 C C . LEU A 1 91 ? 10.439 -6.863 -3.071 1.00 97.88 91 LEU A C 1
ATOM 750 O O . LEU A 1 91 ? 10.070 -7.018 -4.232 1.00 97.88 91 LEU A O 1
ATOM 754 N N . ALA A 1 92 ? 11.397 -7.617 -2.526 1.00 97.44 92 ALA A N 1
ATOM 755 C CA . ALA A 1 92 ? 12.083 -8.683 -3.252 1.00 97.44 92 ALA A CA 1
ATOM 756 C C . ALA A 1 92 ? 11.140 -9.840 -3.630 1.00 97.44 92 ALA A C 1
ATOM 758 O O . ALA A 1 92 ? 11.252 -10.398 -4.720 1.00 97.44 92 ALA A O 1
ATOM 759 N N . MET A 1 93 ? 10.181 -10.203 -2.766 1.00 97.69 93 MET A N 1
ATOM 760 C CA . MET A 1 93 ? 9.157 -11.198 -3.117 1.00 97.69 93 MET A CA 1
ATOM 761 C C . MET A 1 93 ? 8.293 -10.725 -4.290 1.00 97.69 93 MET A C 1
ATOM 763 O O . MET A 1 93 ? 8.036 -11.505 -5.205 1.00 97.69 93 MET A O 1
ATOM 767 N N . ILE A 1 94 ? 7.883 -9.453 -4.285 1.00 98.38 94 ILE A N 1
ATOM 768 C CA . ILE A 1 94 ? 7.141 -8.841 -5.394 1.00 98.38 94 ILE A CA 1
ATOM 769 C C . ILE A 1 94 ? 7.978 -8.870 -6.675 1.00 98.38 94 ILE A C 1
ATOM 771 O O . ILE A 1 94 ? 7.470 -9.291 -7.709 1.00 98.38 94 ILE A O 1
ATOM 775 N N . GLU A 1 95 ? 9.258 -8.494 -6.612 1.00 97.81 95 GLU A N 1
ATOM 776 C CA . GLU A 1 95 ? 10.179 -8.530 -7.757 1.00 97.81 95 GLU A CA 1
ATOM 777 C C . GLU A 1 95 ? 10.340 -9.928 -8.349 1.00 97.81 95 GLU A C 1
ATOM 779 O O . GLU A 1 95 ? 10.314 -10.075 -9.568 1.00 97.81 95 GLU A O 1
ATOM 784 N N . ASN A 1 96 ? 10.445 -10.961 -7.512 1.00 97.88 96 ASN A N 1
ATOM 785 C CA . ASN A 1 96 ? 10.542 -12.342 -7.982 1.00 97.88 96 ASN A CA 1
ATOM 786 C C . ASN A 1 96 ? 9.281 -12.777 -8.742 1.00 97.88 96 ASN A C 1
ATOM 788 O O . ASN A 1 96 ? 9.382 -13.403 -9.794 1.00 97.88 96 ASN A O 1
ATOM 792 N N . VAL A 1 97 ? 8.094 -12.425 -8.235 1.00 97.94 97 VAL A N 1
ATOM 793 C CA . VAL A 1 97 ? 6.823 -12.710 -8.921 1.00 97.94 97 VAL A CA 1
ATOM 794 C C . VAL A 1 97 ? 6.711 -11.891 -10.211 1.00 97.94 97 VAL A C 1
ATOM 796 O O . VAL A 1 97 ? 6.285 -12.408 -11.239 1.00 97.94 97 VAL A O 1
ATOM 799 N N . PHE A 1 98 ? 7.134 -10.627 -10.192 1.00 98.12 98 PHE A N 1
ATOM 800 C CA . PHE A 1 98 ? 7.129 -9.756 -11.367 1.00 98.12 98 PHE A CA 1
ATOM 801 C C . PHE A 1 98 ? 8.051 -10.298 -12.466 1.00 98.12 98 PHE A C 1
ATOM 803 O O . PHE A 1 98 ? 7.637 -10.400 -13.617 1.00 98.12 98 PHE A O 1
ATOM 810 N N . MET A 1 99 ? 9.263 -10.727 -12.111 1.00 97.69 99 MET A N 1
ATOM 811 C CA . MET A 1 99 ? 10.234 -11.290 -13.052 1.00 97.69 99 MET A CA 1
ATOM 812 C C . MET A 1 99 ? 9.681 -12.496 -13.819 1.00 97.69 99 MET A C 1
ATOM 814 O O . MET A 1 99 ? 9.977 -12.646 -15.001 1.00 97.69 99 MET A O 1
ATOM 818 N N . GLU A 1 100 ? 8.870 -13.329 -13.167 1.00 97.81 100 GLU A N 1
ATOM 819 C CA . GLU A 1 100 ? 8.243 -14.494 -13.797 1.00 97.81 100 GLU A CA 1
ATOM 820 C C . GLU A 1 100 ? 7.135 -14.099 -14.789 1.00 97.81 100 GLU A C 1
ATOM 822 O O . GLU A 1 100 ? 6.964 -14.744 -15.822 1.00 97.81 100 GLU A O 1
ATOM 827 N N . HIS A 1 101 ? 6.375 -13.039 -14.496 1.00 98.00 101 HIS A N 1
ATOM 828 C CA . HIS A 1 101 ? 5.165 -12.694 -15.250 1.00 98.00 101 HIS A CA 1
ATOM 829 C C . HIS A 1 101 ? 5.352 -11.612 -16.323 1.00 98.00 101 HIS A C 1
ATOM 831 O O . HIS A 1 101 ? 4.673 -11.671 -17.347 1.00 98.00 101 HIS A O 1
ATOM 837 N N . ASP A 1 102 ? 6.243 -10.640 -16.118 1.00 97.81 102 ASP A N 1
ATOM 838 C CA . ASP A 1 102 ? 6.572 -9.606 -17.111 1.00 97.81 1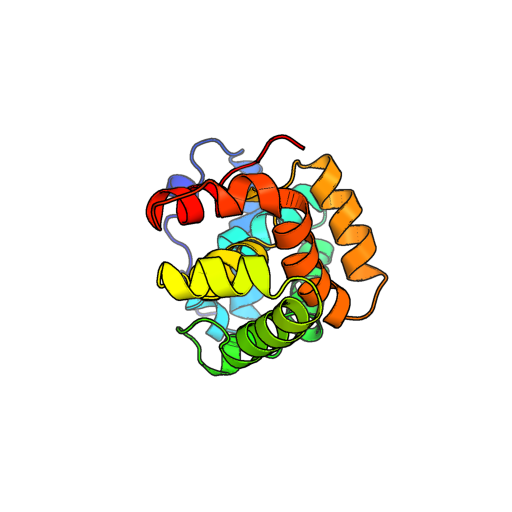02 ASP A CA 1
ATOM 839 C C . ASP A 1 102 ? 8.039 -9.141 -16.953 1.00 97.81 102 ASP A C 1
ATOM 841 O O . ASP A 1 102 ? 8.326 -8.066 -16.408 1.00 97.81 102 ASP A O 1
ATOM 845 N N . PRO A 1 103 ? 9.004 -9.962 -17.415 1.00 97.25 103 PRO A N 1
ATOM 846 C CA . PRO A 1 103 ? 10.425 -9.634 -17.334 1.00 97.25 103 PRO A CA 1
ATOM 847 C C . PRO A 1 103 ? 10.817 -8.443 -18.219 1.00 97.25 103 PRO A C 1
ATOM 849 O O . PRO A 1 103 ? 11.832 -7.803 -17.950 1.00 97.25 103 PRO A O 1
ATOM 852 N N . GLU A 1 104 ? 10.043 -8.132 -19.265 1.00 97.38 104 GLU A N 1
ATOM 853 C CA . GLU A 1 104 ? 10.304 -6.996 -20.156 1.00 97.38 104 GLU A CA 1
ATOM 854 C C . GLU A 1 104 ? 10.103 -5.673 -19.411 1.00 97.38 104 GLU A C 1
ATOM 856 O O . GLU A 1 104 ? 11.002 -4.828 -19.396 1.00 97.38 104 GLU A O 1
ATOM 861 N N . LEU A 1 105 ? 8.956 -5.510 -18.744 1.00 97.00 105 LEU A N 1
ATOM 862 C CA . LEU A 1 105 ? 8.667 -4.310 -17.964 1.00 97.00 105 LEU A CA 1
ATOM 863 C C . LEU A 1 105 ? 9.635 -4.158 -16.783 1.00 97.00 105 LEU A C 1
ATOM 865 O O . LEU A 1 105 ? 10.146 -3.063 -16.536 1.00 97.00 105 LEU A O 1
ATOM 869 N N . LEU A 1 106 ? 9.956 -5.256 -16.093 1.00 96.44 106 LEU A N 1
ATOM 870 C CA . LEU A 1 106 ? 10.935 -5.222 -15.006 1.00 96.44 106 LEU A CA 1
ATOM 871 C C . LEU A 1 106 ? 12.339 -4.838 -15.510 1.00 96.44 106 LEU A C 1
ATOM 873 O O . LEU A 1 106 ? 13.046 -4.059 -14.865 1.00 96.44 106 LEU A O 1
ATOM 877 N N . HIS A 1 107 ? 12.741 -5.333 -16.685 1.00 95.88 107 HIS A N 1
ATOM 878 C CA . HIS A 1 107 ? 14.000 -4.943 -17.317 1.00 95.88 107 HIS A CA 1
ATOM 879 C C . HIS A 1 107 ? 14.016 -3.453 -17.678 1.00 95.88 107 HIS A C 1
ATOM 881 O O . HIS A 1 107 ? 15.006 -2.773 -17.405 1.00 95.88 107 HIS A O 1
ATOM 887 N N . HIS A 1 108 ? 12.913 -2.924 -18.215 1.00 95.00 108 HIS A N 1
ATOM 888 C CA . HIS A 1 108 ? 12.761 -1.492 -18.488 1.00 95.00 108 HIS A CA 1
ATOM 889 C C . HIS A 1 108 ? 12.949 -0.645 -17.226 1.00 95.00 108 HIS A C 1
ATOM 891 O O . HIS A 1 108 ? 13.720 0.318 -17.248 1.00 95.00 108 HIS A O 1
ATOM 897 N N . PHE A 1 109 ? 12.332 -1.034 -16.105 1.00 95.50 109 PHE A N 1
ATOM 898 C CA . PHE A 1 109 ? 12.558 -0.369 -14.819 1.00 95.50 109 PHE A CA 1
ATOM 899 C C . PHE A 1 109 ? 14.028 -0.404 -14.400 1.00 95.50 109 PHE A C 1
ATOM 901 O O . PHE A 1 109 ? 14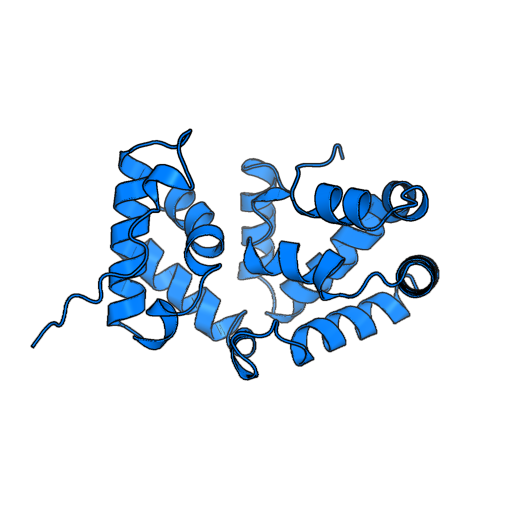.595 0.638 -14.065 1.00 95.50 109 PHE A O 1
ATOM 908 N N . SER A 1 110 ? 14.679 -1.565 -14.503 1.00 93.88 110 SER A N 1
ATOM 909 C CA . SER A 1 110 ? 16.103 -1.707 -14.190 1.00 93.88 110 SER A CA 1
ATOM 910 C C . SER A 1 110 ? 16.985 -0.786 -15.046 1.00 93.88 110 SER A C 1
ATOM 912 O O . SER A 1 110 ? 17.828 -0.069 -14.504 1.00 93.88 110 SER A O 1
ATOM 914 N N . CYS A 1 111 ? 16.744 -0.709 -16.361 1.00 93.81 111 CYS A N 1
ATOM 915 C CA . CYS A 1 111 ? 17.468 0.190 -17.268 1.00 93.81 111 CYS A CA 1
ATOM 916 C C . CYS A 1 111 ? 17.308 1.676 -16.912 1.00 93.81 111 CYS A C 1
ATOM 918 O O . CYS A 1 111 ? 18.191 2.476 -17.221 1.00 93.81 111 CYS A O 1
ATOM 920 N N . GLN A 1 112 ? 16.204 2.050 -16.262 1.00 92.19 112 GLN A N 1
ATOM 921 C CA . GLN A 1 112 ? 15.923 3.417 -15.818 1.00 92.19 112 GLN A CA 1
ATOM 922 C C . GLN A 1 112 ? 16.282 3.676 -14.342 1.00 92.19 112 GLN A C 1
ATOM 924 O O . GLN A 1 112 ? 15.980 4.753 -13.827 1.00 92.19 112 GLN A O 1
ATOM 929 N N . ASN A 1 113 ? 16.939 2.732 -13.655 1.00 93.19 113 ASN A N 1
ATOM 930 C CA . ASN A 1 113 ? 17.204 2.779 -12.207 1.00 93.19 113 ASN A CA 1
ATOM 931 C C . ASN A 1 113 ? 15.933 2.948 -11.352 1.00 93.19 113 ASN A C 1
ATOM 933 O O . ASN A 1 113 ? 15.961 3.546 -10.276 1.00 93.19 113 ASN A O 1
ATOM 937 N N . ILE A 1 114 ? 14.810 2.424 -11.834 1.00 95.31 114 ILE A N 1
ATOM 938 C CA . ILE A 1 114 ? 13.553 2.370 -11.097 1.00 95.31 114 ILE A CA 1
ATOM 939 C C . ILE A 1 114 ? 13.571 1.101 -10.242 1.00 95.31 114 ILE A C 1
ATOM 941 O O . ILE A 1 114 ? 13.762 -0.001 -10.750 1.00 95.31 114 ILE A O 1
ATOM 945 N N . THR A 1 115 ? 13.385 1.263 -8.933 1.00 95.81 115 THR A N 1
ATOM 946 C CA . THR A 1 115 ? 13.391 0.152 -7.966 1.00 95.81 115 THR A CA 1
ATOM 947 C C . THR A 1 115 ? 11.979 -0.149 -7.477 1.00 95.81 115 THR A C 1
ATOM 949 O O . THR A 1 115 ? 11.087 0.690 -7.601 1.00 95.81 115 THR A O 1
ATOM 952 N N . SER A 1 116 ? 11.774 -1.314 -6.862 1.00 96.81 116 SER A N 1
ATOM 953 C CA . SER A 1 116 ? 10.510 -1.699 -6.211 1.00 96.81 116 SER A CA 1
ATOM 954 C C . SER A 1 116 ? 10.012 -0.705 -5.154 1.00 96.81 116 SER A C 1
ATOM 956 O O . SER A 1 116 ? 8.808 -0.609 -4.919 1.00 96.81 116 SER A O 1
ATOM 958 N N . ASN A 1 117 ? 10.889 0.130 -4.588 1.00 95.75 117 ASN A N 1
ATOM 959 C CA . ASN A 1 117 ? 10.468 1.253 -3.743 1.00 95.75 117 ASN A CA 1
ATOM 960 C C . ASN A 1 117 ? 9.606 2.286 -4.479 1.00 95.75 117 ASN A C 1
ATOM 962 O O . ASN A 1 117 ? 8.883 3.023 -3.828 1.00 95.75 117 ASN A O 1
ATOM 966 N N . LEU A 1 118 ? 9.693 2.366 -5.808 1.00 95.69 118 LEU A N 1
ATOM 967 C CA . LEU A 1 118 ? 8.969 3.348 -6.611 1.00 95.69 118 LEU A CA 1
ATOM 968 C C . LEU A 1 118 ? 7.658 2.790 -7.180 1.00 95.69 118 LEU A C 1
ATOM 970 O O . LEU A 1 118 ? 6.679 3.516 -7.271 1.00 95.69 118 LEU A O 1
ATOM 974 N N . TYR A 1 119 ? 7.635 1.515 -7.584 1.00 96.25 119 TYR A N 1
ATOM 975 C CA . TYR A 1 119 ? 6.483 0.930 -8.291 1.00 96.25 119 TYR A CA 1
ATOM 976 C C . TYR A 1 119 ? 5.667 -0.076 -7.471 1.00 96.25 119 TYR A C 1
ATOM 978 O O . TYR A 1 119 ? 4.587 -0.488 -7.897 1.00 96.25 119 TYR A O 1
ATOM 986 N N . ALA A 1 120 ? 6.178 -0.512 -6.316 1.00 98.00 120 ALA A N 1
ATOM 987 C CA . ALA A 1 120 ? 5.509 -1.482 -5.452 1.00 98.00 120 ALA A CA 1
ATOM 988 C C . ALA A 1 120 ? 5.182 -0.900 -4.075 1.00 98.00 120 ALA A C 1
ATOM 990 O O . ALA A 1 120 ? 4.054 -1.037 -3.604 1.00 98.00 120 ALA A O 1
ATOM 991 N N . TRP A 1 121 ? 6.141 -0.228 -3.434 1.00 97.38 121 TRP A N 1
ATOM 992 C CA . TRP A 1 121 ? 5.934 0.310 -2.089 1.00 97.38 121 TRP A CA 1
ATOM 993 C C . TRP A 1 121 ? 4.810 1.359 -1.987 1.00 97.38 121 TRP A C 1
ATOM 995 O O . TRP A 1 121 ? 3.983 1.198 -1.088 1.00 97.38 121 TRP A O 1
ATOM 1005 N N . PRO A 1 122 ? 4.663 2.332 -2.912 1.00 96.81 122 PRO A N 1
ATOM 1006 C CA . PRO A 1 122 ? 3.584 3.323 -2.839 1.00 96.81 122 PRO A CA 1
ATOM 1007 C C . PRO A 1 122 ? 2.190 2.689 -2.873 1.00 96.81 122 PRO A C 1
ATOM 1009 O O . PRO A 1 122 ? 1.268 3.124 -2.184 1.00 96.81 122 PRO A O 1
ATOM 1012 N N . LEU A 1 123 ? 2.033 1.589 -3.614 1.00 97.88 123 LEU A N 1
ATOM 1013 C CA . LEU A 1 123 ? 0.785 0.826 -3.651 1.00 97.88 123 LEU A CA 1
ATOM 1014 C C . LEU A 1 123 ? 0.478 0.181 -2.292 1.00 97.88 123 LEU A C 1
ATOM 1016 O O . LEU A 1 123 ? -0.668 0.185 -1.845 1.00 97.88 123 LEU A O 1
ATOM 1020 N N . LEU A 1 124 ? 1.493 -0.348 -1.608 1.00 97.75 124 LEU A N 1
ATOM 1021 C CA . LEU A 1 124 ? 1.338 -0.983 -0.300 1.00 97.75 124 LEU A CA 1
ATOM 1022 C C . LEU A 1 124 ? 1.129 0.031 0.830 1.00 97.75 124 LEU A C 1
ATOM 1024 O O . LEU A 1 124 ? 0.189 -0.118 1.613 1.00 97.75 124 LEU A O 1
ATOM 1028 N N . GLU A 1 125 ? 1.968 1.064 0.917 1.00 95.19 125 GLU A N 1
ATOM 1029 C CA . GLU A 1 125 ? 1.950 2.031 2.024 1.00 95.19 125 GLU A CA 1
ATOM 1030 C C . GLU A 1 125 ? 0.684 2.891 2.035 1.00 95.19 125 GLU A C 1
ATOM 1032 O O . GLU A 1 125 ? 0.229 3.323 3.093 1.00 95.19 125 GLU A O 1
ATOM 1037 N N . THR A 1 126 ? 0.067 3.080 0.868 1.00 95.81 126 THR A N 1
ATOM 1038 C CA . THR A 1 126 ? -1.208 3.790 0.728 1.00 95.81 126 THR A CA 1
ATOM 1039 C C . THR A 1 126 ? -2.409 2.850 0.707 1.00 95.81 126 THR A C 1
ATOM 1041 O O . THR A 1 126 ? -3.541 3.299 0.506 1.00 95.81 126 THR A O 1
ATOM 1044 N N . ALA A 1 127 ? -2.198 1.544 0.905 1.00 97.19 127 ALA A N 1
ATOM 1045 C CA . ALA A 1 127 ? -3.237 0.524 0.801 1.00 97.19 127 ALA A CA 1
ATOM 1046 C C . ALA A 1 127 ? -3.997 0.579 -0.545 1.00 97.19 127 ALA A C 1
ATOM 1048 O O . ALA A 1 127 ? -5.197 0.314 -0.569 1.00 97.19 127 ALA A O 1
ATOM 1049 N N . PHE A 1 128 ? -3.330 0.953 -1.645 1.00 97.69 128 PHE A N 1
ATOM 1050 C CA . PHE A 1 128 ? -3.883 1.223 -2.985 1.00 97.69 128 PHE A CA 1
ATOM 1051 C C . PHE A 1 128 ? -4.859 2.411 -3.079 1.00 97.69 128 PHE A C 1
ATOM 1053 O O . PHE A 1 128 ? -5.501 2.610 -4.112 1.00 97.69 128 PHE A O 1
ATOM 1060 N N . SER A 1 129 ? -5.012 3.213 -2.024 1.00 95.56 129 SER A N 1
ATOM 1061 C CA . SER A 1 129 ? -6.046 4.257 -1.980 1.00 95.56 129 SER A CA 1
ATOM 1062 C C . SER A 1 129 ? -5.772 5.470 -2.871 1.00 95.56 129 SER A C 1
ATOM 1064 O O . SER A 1 129 ? -6.717 6.178 -3.217 1.00 95.56 129 SER A O 1
ATOM 1066 N N . GLU A 1 130 ? -4.520 5.701 -3.271 1.00 94.50 130 GLU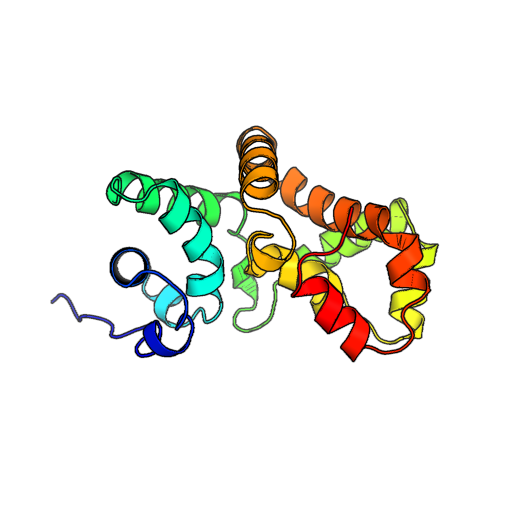 A N 1
ATOM 1067 C CA . GLU A 1 130 ? -4.165 6.805 -4.173 1.00 94.50 130 GLU A CA 1
ATOM 1068 C C . GLU A 1 130 ? -4.401 6.471 -5.646 1.00 94.50 130 GLU A C 1
ATOM 1070 O O . GLU A 1 130 ? -4.720 7.358 -6.437 1.00 94.50 130 GLU A O 1
ATOM 1075 N N . VAL A 1 131 ? -4.292 5.192 -6.010 1.00 95.88 131 VAL A N 1
ATOM 1076 C CA . VAL A 1 131 ? -4.386 4.747 -7.405 1.00 95.88 131 VAL A CA 1
ATOM 1077 C C . VAL A 1 131 ? -5.767 4.226 -7.793 1.00 95.88 131 VAL A C 1
ATOM 1079 O O . VAL A 1 131 ? -6.132 4.287 -8.963 1.00 95.88 131 VAL A O 1
ATOM 1082 N N . LEU A 1 132 ? -6.555 3.740 -6.828 1.00 95.56 132 LEU A N 1
ATOM 1083 C CA . LEU A 1 132 ? -7.903 3.224 -7.067 1.00 95.56 132 LEU A CA 1
ATOM 1084 C C . LEU A 1 132 ? -8.971 4.270 -6.750 1.00 95.56 132 LEU A C 1
ATOM 1086 O O . LEU A 1 132 ? -8.855 5.061 -5.809 1.00 95.56 132 LEU A O 1
ATOM 1090 N N . THR A 1 133 ? -10.084 4.223 -7.480 1.00 94.25 133 THR A N 1
ATOM 1091 C CA . THR A 1 133 ? -11.294 4.938 -7.066 1.00 94.25 133 THR A CA 1
ATOM 1092 C C . THR A 1 133 ? -11.882 4.311 -5.800 1.00 94.25 133 THR A C 1
ATOM 1094 O O . THR A 1 133 ? -11.667 3.138 -5.499 1.00 94.25 133 THR A O 1
ATOM 1097 N N . ALA A 1 134 ? -12.718 5.055 -5.069 1.00 93.12 134 ALA A N 1
ATOM 1098 C CA . ALA A 1 134 ? -13.356 4.541 -3.852 1.00 93.12 134 ALA A CA 1
ATOM 1099 C C . ALA A 1 134 ? -14.154 3.240 -4.080 1.00 93.12 134 ALA A C 1
ATOM 1101 O O . ALA A 1 134 ? -14.215 2.390 -3.195 1.00 93.12 134 ALA A O 1
ATOM 1102 N N . ARG A 1 135 ? -14.766 3.074 -5.262 1.00 95.69 135 ARG A N 1
ATOM 1103 C CA . ARG A 1 135 ? -15.524 1.864 -5.604 1.00 95.69 135 ARG A CA 1
ATOM 1104 C C . ARG A 1 135 ? -14.601 0.673 -5.851 1.00 95.69 135 ARG A C 1
ATOM 1106 O O . ARG A 1 135 ? -14.864 -0.402 -5.321 1.00 95.69 135 ARG A O 1
ATOM 1113 N N . GLU A 1 136 ? -13.558 0.861 -6.651 1.00 96.19 136 GLU A N 1
ATOM 1114 C CA . GLU A 1 136 ? -12.586 -0.194 -6.959 1.00 96.19 136 GLU A CA 1
ATOM 1115 C C . GLU A 1 136 ? -11.821 -0.606 -5.713 1.00 96.19 136 GLU A C 1
ATOM 1117 O O . GLU A 1 136 ? -11.624 -1.791 -5.489 1.00 96.19 136 GLU A O 1
ATOM 1122 N N . TRP A 1 137 ? -11.466 0.357 -4.862 1.00 97.56 137 TRP A N 1
ATOM 1123 C CA . TRP A 1 137 ? -10.785 0.099 -3.601 1.00 97.56 137 TRP A CA 1
ATOM 1124 C C . TRP A 1 137 ? -11.599 -0.823 -2.687 1.00 97.56 137 TRP A C 1
ATOM 1126 O O . TRP A 1 137 ? -11.048 -1.765 -2.127 1.00 97.56 137 TRP A O 1
ATOM 1136 N N . LEU A 1 138 ? -12.916 -0.602 -2.574 1.00 97.75 138 LEU A N 1
ATOM 1137 C CA . LEU A 1 138 ? -13.803 -1.481 -1.801 1.00 97.75 138 LEU A CA 1
ATOM 1138 C C . LEU A 1 138 ? -13.816 -2.905 -2.367 1.00 97.75 138 LEU A C 1
ATOM 1140 O O . LEU A 1 138 ? -13.618 -3.859 -1.625 1.00 97.75 138 LEU A O 1
ATOM 1144 N N . GLN A 1 139 ? -13.993 -3.038 -3.683 1.00 97.81 139 GLN A N 1
ATOM 1145 C CA . GLN A 1 139 ? -13.992 -4.343 -4.351 1.00 97.81 139 GLN A CA 1
ATOM 1146 C C . GLN A 1 139 ? -12.639 -5.051 -4.205 1.00 97.81 139 GLN A C 1
ATOM 1148 O O . GLN A 1 139 ? -12.579 -6.249 -3.946 1.00 97.81 139 GLN A O 1
ATOM 1153 N N . PHE A 1 140 ? -11.545 -4.306 -4.340 1.00 98.19 140 PHE A N 1
ATOM 1154 C CA . PHE A 1 140 ? -10.192 -4.809 -4.178 1.00 98.19 140 PHE A CA 1
ATOM 1155 C C . PHE A 1 140 ? -9.953 -5.329 -2.759 1.00 98.19 140 PHE A C 1
ATOM 1157 O O . PHE A 1 140 ? -9.490 -6.456 -2.593 1.00 98.19 140 PHE A O 1
ATOM 1164 N N . TRP A 1 141 ? -10.318 -4.559 -1.733 1.00 98.06 141 TRP A N 1
ATOM 1165 C CA . TRP A 1 141 ? -10.132 -4.980 -0.347 1.00 98.06 141 TRP A CA 1
ATOM 1166 C C . TRP A 1 141 ? -11.061 -6.125 0.070 1.00 98.06 141 TRP A C 1
ATOM 1168 O O . TRP A 1 141 ? -10.641 -6.952 0.878 1.00 98.06 141 TRP A O 1
ATOM 1178 N N . ASP A 1 142 ? -12.247 -6.265 -0.534 1.00 98.00 142 ASP A N 1
ATOM 1179 C CA . ASP A 1 142 ? -13.057 -7.483 -0.388 1.00 98.00 142 ASP A CA 1
ATOM 1180 C C . ASP A 1 142 ? -12.269 -8.720 -0.860 1.00 98.00 142 ASP A C 1
ATOM 1182 O O . ASP A 1 142 ? -12.257 -9.748 -0.181 1.00 98.00 142 ASP A O 1
ATOM 1186 N N . HIS A 1 143 ? -11.542 -8.624 -1.979 1.00 98.19 143 HIS A N 1
ATOM 1187 C CA . HIS A 1 143 ? -10.675 -9.706 -2.456 1.00 98.19 143 HIS A CA 1
ATOM 1188 C C . HIS A 1 143 ? -9.446 -9.923 -1.568 1.00 98.19 143 HIS A C 1
ATOM 1190 O O . HIS A 1 143 ? -9.147 -11.071 -1.241 1.00 98.19 143 HIS A O 1
ATOM 1196 N N . VAL A 1 144 ? -8.765 -8.857 -1.136 1.00 98.25 144 VAL A N 1
ATOM 1197 C CA . VAL A 1 144 ? -7.595 -8.957 -0.242 1.00 98.25 144 VAL A CA 1
ATOM 1198 C C . VAL A 1 144 ? -7.954 -9.682 1.053 1.00 98.25 144 VAL A C 1
ATOM 1200 O O . VAL A 1 144 ? -7.207 -10.555 1.480 1.00 98.25 144 VAL A O 1
ATOM 1203 N N . LEU A 1 145 ? -9.103 -9.362 1.655 1.00 97.12 145 LEU A N 1
ATOM 1204 C CA . LEU A 1 145 ? -9.534 -9.939 2.931 1.00 97.12 145 LEU A CA 1
ATOM 1205 C C . LEU A 1 145 ? -10.078 -11.369 2.810 1.00 97.12 145 LEU A C 1
ATOM 1207 O O . LEU A 1 145 ? -10.118 -12.088 3.806 1.00 97.12 145 LEU A O 1
ATOM 1211 N N . THR A 1 146 ? -10.529 -11.777 1.621 1.00 97.00 146 THR A N 1
ATOM 1212 C CA . THR A 1 146 ? -11.099 -13.116 1.379 1.00 97.00 146 THR A CA 1
ATOM 1213 C C . THR A 1 146 ? -10.097 -14.117 0.807 1.00 97.00 146 THR A C 1
ATOM 1215 O O . THR A 1 146 ? -10.448 -15.281 0.623 1.00 97.00 146 THR A O 1
ATOM 1218 N N . ASN A 1 147 ? -8.860 -13.690 0.545 1.00 97.69 147 ASN A N 1
ATOM 1219 C CA . ASN A 1 147 ? -7.782 -14.524 0.025 1.00 97.69 147 ASN A CA 1
ATOM 1220 C C . ASN A 1 147 ? -6.585 -14.558 0.985 1.00 97.69 147 ASN A C 1
ATOM 1222 O O . ASN A 1 147 ? -6.529 -13.836 1.979 1.00 97.69 147 ASN A O 1
ATOM 1226 N N . GLU A 1 148 ? -5.616 -15.416 0.668 1.00 95.88 148 GLU A N 1
ATOM 1227 C CA . GLU A 1 148 ? -4.358 -15.523 1.410 1.00 95.88 148 GLU A CA 1
ATOM 1228 C C . GLU A 1 148 ? -3.575 -14.196 1.396 1.00 95.88 148 GLU A C 1
ATOM 1230 O O . GLU A 1 148 ? -3.635 -13.465 0.402 1.00 95.88 148 GLU A O 1
ATOM 1235 N N . PRO A 1 149 ? -2.759 -13.891 2.426 1.00 94.94 149 PRO A N 1
ATOM 1236 C CA . PRO A 1 149 ? -1.996 -12.641 2.487 1.00 94.94 149 PRO A CA 1
ATOM 1237 C C . PRO A 1 149 ? -1.114 -12.355 1.263 1.00 94.94 149 PRO A C 1
ATOM 1239 O O . PRO A 1 149 ? -0.928 -11.196 0.887 1.00 94.94 149 PRO A O 1
ATOM 1242 N N . SER A 1 150 ? -0.618 -13.403 0.595 1.00 95.25 150 SER A N 1
ATOM 1243 C CA . SER A 1 150 ? 0.170 -13.294 -0.640 1.00 95.25 150 SER A CA 1
ATOM 1244 C C . SER A 1 150 ? -0.600 -12.666 -1.805 1.00 95.25 150 SER A C 1
ATOM 1246 O O . SER A 1 150 ? 0.025 -12.078 -2.687 1.00 95.25 150 SER A O 1
ATOM 1248 N N . PHE A 1 151 ? -1.938 -12.709 -1.794 1.00 98.00 151 PHE A N 1
ATOM 1249 C CA . PHE A 1 151 ? -2.780 -12.063 -2.801 1.00 98.00 151 PHE A CA 1
ATOM 1250 C C . PHE A 1 151 ? -2.464 -10.570 -2.937 1.00 98.00 151 PHE A C 1
ATOM 1252 O O . PHE A 1 151 ? -2.398 -10.061 -4.053 1.00 98.00 151 PHE A O 1
ATOM 1259 N N . LEU A 1 152 ? -2.205 -9.878 -1.822 1.00 98.00 152 LEU A N 1
ATOM 1260 C CA . LEU A 1 152 ? -1.862 -8.454 -1.836 1.00 98.00 152 LEU A CA 1
ATOM 1261 C C . LEU A 1 152 ? -0.562 -8.188 -2.612 1.00 98.00 152 LEU A C 1
ATOM 1263 O O . LEU A 1 152 ? -0.475 -7.211 -3.351 1.00 98.00 152 LEU A O 1
ATOM 1267 N N . LEU A 1 153 ? 0.429 -9.076 -2.493 1.00 97.62 153 LEU A N 1
ATOM 1268 C CA . LEU A 1 153 ? 1.694 -8.961 -3.227 1.00 97.62 153 LEU A CA 1
ATOM 1269 C C . LEU A 1 153 ? 1.488 -9.242 -4.722 1.00 97.62 153 LEU A C 1
ATOM 1271 O O . LEU A 1 153 ? 1.996 -8.509 -5.569 1.00 97.62 153 LEU A O 1
ATOM 1275 N N . CYS A 1 154 ? 0.681 -10.252 -5.056 1.00 98.25 154 CYS A N 1
ATOM 1276 C CA . CYS A 1 154 ? 0.312 -10.548 -6.441 1.00 98.25 154 CYS A CA 1
ATOM 1277 C C . CYS A 1 154 ? -0.487 -9.406 -7.084 1.00 98.25 154 CYS A C 1
ATOM 1279 O O . CYS A 1 154 ? -0.327 -9.132 -8.274 1.00 98.25 154 CYS A O 1
ATOM 1281 N N . ALA A 1 155 ? -1.325 -8.712 -6.312 1.00 98.38 155 ALA A N 1
ATOM 1282 C CA . ALA A 1 155 ? -2.070 -7.553 -6.781 1.00 98.38 155 ALA A CA 1
ATOM 1283 C C . ALA A 1 155 ? -1.157 -6.381 -7.160 1.00 98.38 155 ALA A C 1
ATOM 1285 O O . ALA A 1 155 ? -1.417 -5.718 -8.161 1.00 98.38 155 ALA A O 1
ATOM 1286 N N . VAL A 1 156 ? -0.058 -6.163 -6.428 1.00 98.44 156 VAL A N 1
ATOM 1287 C CA . VAL A 1 156 ? 0.960 -5.161 -6.793 1.00 98.44 156 VAL A CA 1
ATOM 1288 C C . VAL A 1 156 ? 1.559 -5.460 -8.166 1.00 98.44 156 VAL A C 1
ATOM 1290 O O . VAL A 1 156 ? 1.619 -4.575 -9.021 1.00 98.44 156 VAL A O 1
ATOM 1293 N N . VAL A 1 157 ? 1.952 -6.713 -8.408 1.00 98.50 157 VAL A N 1
ATOM 1294 C CA . VAL A 1 157 ? 2.478 -7.142 -9.714 1.00 98.50 157 VAL A CA 1
ATOM 1295 C C . VAL A 1 157 ? 1.416 -6.984 -10.802 1.00 98.50 157 VAL A C 1
ATOM 1297 O O . VAL A 1 157 ? 1.676 -6.398 -11.849 1.00 98.50 157 VAL A O 1
ATOM 1300 N N . SER A 1 158 ? 0.192 -7.434 -10.529 1.00 97.88 158 SER A N 1
ATOM 1301 C CA . SER A 1 158 ? -0.921 -7.362 -11.481 1.00 97.88 158 SER A CA 1
ATOM 1302 C C . SER A 1 158 ? -1.252 -5.921 -11.871 1.00 97.88 158 SER A C 1
ATOM 1304 O O . SER A 1 158 ? -1.503 -5.652 -13.041 1.00 97.88 158 SER A O 1
ATOM 1306 N N . TYR A 1 159 ? -1.207 -4.984 -10.919 1.00 97.88 159 TYR A N 1
ATOM 1307 C CA . TYR A 1 159 ? -1.437 -3.564 -11.182 1.00 97.88 159 TYR A CA 1
ATOM 1308 C C . TYR A 1 159 ? -0.380 -2.976 -12.128 1.00 97.88 159 TYR A C 1
ATOM 1310 O O . TYR A 1 159 ? -0.725 -2.219 -13.035 1.00 97.88 159 TYR A O 1
ATOM 1318 N N . ASN A 1 160 ? 0.890 -3.360 -11.961 1.00 97.75 160 ASN A N 1
ATOM 1319 C CA . ASN A 1 160 ? 1.969 -2.955 -12.863 1.00 97.75 160 ASN A CA 1
ATOM 1320 C C . ASN A 1 160 ? 1.765 -3.522 -14.277 1.00 97.75 160 ASN A C 1
ATOM 1322 O O . ASN A 1 160 ? 1.822 -2.778 -15.253 1.00 97.75 160 ASN A O 1
ATOM 1326 N N . ILE A 1 161 ? 1.464 -4.818 -14.391 1.00 97.56 161 ILE A N 1
ATOM 1327 C CA . ILE A 1 161 ? 1.250 -5.485 -15.685 1.00 97.56 161 ILE A CA 1
ATOM 1328 C C . ILE A 1 161 ? 0.035 -4.904 -16.418 1.00 97.56 161 ILE A C 1
ATOM 1330 O O . ILE A 1 161 ? 0.099 -4.667 -17.623 1.00 97.56 161 ILE A O 1
ATOM 1334 N N . LEU A 1 162 ? -1.058 -4.624 -15.701 1.00 96.81 162 LEU A N 1
ATOM 1335 C CA . LEU A 1 162 ? -2.266 -4.027 -16.278 1.00 96.81 162 LEU A CA 1
ATOM 1336 C C . LEU A 1 162 ? -1.969 -2.694 -16.983 1.00 96.81 162 LEU A C 1
ATOM 1338 O O . LEU A 1 162 ? -2.550 -2.406 -18.024 1.00 96.81 162 LEU A O 1
ATOM 1342 N N . HIS A 1 163 ? -1.026 -1.916 -16.452 1.00 96.38 163 HIS A N 1
ATOM 1343 C CA . HIS A 1 163 ? -0.650 -0.603 -16.975 1.00 96.38 163 HIS A CA 1
ATOM 1344 C C . HIS A 1 163 ? 0.670 -0.615 -17.761 1.00 96.38 163 HIS A C 1
ATOM 1346 O O . HIS A 1 163 ? 1.274 0.443 -17.973 1.00 96.38 163 HIS A O 1
ATOM 1352 N N . ARG A 1 164 ? 1.126 -1.790 -18.218 1.00 96.50 164 ARG A N 1
ATOM 1353 C CA . ARG A 1 164 ? 2.438 -1.962 -18.863 1.00 96.50 164 ARG A CA 1
ATOM 1354 C C . ARG A 1 164 ? 2.684 -1.000 -20.020 1.00 96.50 164 ARG A C 1
ATOM 1356 O O . ARG A 1 164 ? 3.767 -0.434 -20.116 1.00 96.50 164 ARG A O 1
ATOM 1363 N N . ASP A 1 165 ? 1.684 -0.766 -20.868 1.00 95.25 165 ASP A N 1
ATOM 1364 C CA . ASP A 1 165 ? 1.853 0.045 -22.077 1.00 95.25 165 ASP A CA 1
ATOM 1365 C C . ASP A 1 165 ? 2.142 1.509 -21.721 1.00 95.25 165 ASP A C 1
ATOM 1367 O O . ASP A 1 165 ? 2.979 2.161 -22.350 1.00 95.25 165 ASP A O 1
ATOM 1371 N N . ILE A 1 166 ? 1.505 2.009 -20.656 1.00 95.06 166 ILE A N 1
ATOM 1372 C CA . ILE A 1 166 ? 1.777 3.338 -20.109 1.00 95.06 166 ILE A CA 1
ATOM 1373 C C . ILE A 1 166 ? 3.179 3.345 -19.504 1.00 95.06 166 ILE A C 1
ATOM 1375 O O . ILE A 1 166 ? 3.988 4.189 -19.880 1.00 95.06 166 ILE A O 1
ATOM 1379 N N . LEU A 1 167 ? 3.498 2.390 -18.628 1.00 95.50 167 LEU A N 1
ATOM 1380 C CA . LEU A 1 167 ? 4.765 2.345 -17.889 1.00 95.50 167 LEU A CA 1
ATOM 1381 C C . LEU A 1 167 ? 5.995 2.218 -18.807 1.00 95.50 167 LEU A C 1
ATOM 1383 O O . LEU A 1 167 ? 6.992 2.910 -18.591 1.00 95.50 167 LEU A O 1
ATOM 1387 N N . LEU A 1 168 ? 5.908 1.424 -19.878 1.00 95.81 168 LEU A N 1
ATOM 1388 C CA . LEU A 1 168 ? 6.948 1.318 -20.911 1.00 95.81 168 LEU A CA 1
ATOM 1389 C C . LEU A 1 168 ? 7.145 2.635 -21.679 1.00 95.81 168 LEU A C 1
ATOM 1391 O O . LEU A 1 168 ? 8.247 2.933 -22.143 1.00 95.81 168 LEU A O 1
ATOM 1395 N N . SER A 1 169 ? 6.095 3.452 -21.806 1.00 94.12 169 SER A N 1
ATOM 1396 C CA . SER A 1 169 ? 6.175 4.752 -22.482 1.00 94.12 169 SER A CA 1
ATOM 1397 C C . SER A 1 169 ? 6.817 5.849 -21.620 1.00 94.12 169 SER A C 1
ATOM 1399 O O . SER A 1 169 ? 7.323 6.842 -22.159 1.00 94.12 169 SER A O 1
ATOM 1401 N N . LEU A 1 170 ? 6.826 5.680 -20.291 1.00 92.62 170 LEU A N 1
ATOM 1402 C CA . LEU A 1 170 ? 7.423 6.634 -19.360 1.00 92.62 170 LEU A CA 1
ATOM 1403 C C . LEU A 1 170 ? 8.957 6.568 -19.435 1.00 92.62 170 LEU A C 1
ATOM 1405 O O . LEU A 1 170 ? 9.572 5.501 -19.428 1.00 92.62 170 LEU A O 1
ATOM 1409 N N . LYS A 1 171 ? 9.585 7.745 -19.532 1.00 83.75 171 LYS A N 1
ATOM 1410 C CA . LYS A 1 171 ? 11.036 7.893 -19.761 1.00 83.75 171 LYS A CA 1
ATOM 1411 C C . LYS A 1 171 ? 11.805 8.460 -18.572 1.00 83.75 171 LYS A C 1
ATOM 1413 O O . LYS A 1 171 ? 13.030 8.513 -18.614 1.00 83.75 171 LYS A O 1
ATOM 1418 N N . THR A 1 172 ? 11.101 8.968 -17.566 1.00 87.00 172 THR A N 1
ATOM 1419 C CA . THR A 1 172 ? 11.700 9.652 -16.419 1.00 87.00 172 THR A CA 1
ATOM 1420 C C . THR A 1 172 ? 11.162 9.061 -15.129 1.00 87.00 172 THR A C 1
ATOM 1422 O O . THR A 1 172 ? 9.962 8.821 -15.002 1.00 87.00 172 THR A O 1
ATOM 1425 N N . THR A 1 173 ? 12.044 8.896 -14.144 1.00 90.62 173 THR A N 1
ATOM 1426 C CA . THR A 1 173 ? 11.693 8.391 -12.811 1.00 90.62 173 THR A CA 1
ATOM 1427 C C . THR A 1 173 ? 10.570 9.209 -12.174 1.00 90.62 173 THR A C 1
ATOM 1429 O O . THR A 1 173 ? 9.637 8.630 -11.637 1.00 90.62 173 THR A O 1
ATOM 1432 N N . SER A 1 174 ? 10.584 10.538 -12.325 1.00 90.88 174 SER A N 1
ATOM 1433 C CA . SER A 1 174 ? 9.538 11.419 -11.785 1.00 90.88 174 SER A CA 1
ATOM 1434 C C . SER A 1 174 ? 8.156 11.181 -12.396 1.00 90.88 174 SER A C 1
ATOM 1436 O O . SER A 1 174 ? 7.156 11.318 -11.702 1.00 90.88 174 SER A O 1
ATOM 1438 N N . ASN A 1 175 ? 8.069 10.816 -13.681 1.00 92.00 175 ASN A N 1
ATOM 1439 C CA . ASN A 1 175 ? 6.774 10.495 -14.287 1.00 92.00 175 ASN A CA 1
ATOM 1440 C C . ASN A 1 175 ? 6.237 9.161 -13.760 1.00 92.00 175 ASN A C 1
ATOM 1442 O O . ASN A 1 175 ? 5.029 9.006 -13.611 1.00 92.00 175 ASN A O 1
ATOM 1446 N N . VAL A 1 176 ? 7.131 8.209 -13.484 1.00 92.69 176 VAL A N 1
ATOM 1447 C CA . VAL A 1 176 ? 6.763 6.919 -12.894 1.00 92.69 176 VAL A CA 1
ATOM 1448 C C . VAL A 1 176 ? 6.332 7.099 -11.441 1.00 92.69 176 VAL A C 1
ATOM 1450 O O . VAL A 1 176 ? 5.293 6.587 -11.051 1.00 92.69 176 VAL A O 1
ATOM 1453 N N . GLU A 1 177 ? 7.059 7.897 -10.662 1.00 93.06 177 GLU A N 1
ATOM 1454 C CA . GLU A 1 177 ? 6.665 8.275 -9.301 1.00 93.06 177 GLU A CA 1
ATOM 1455 C C . GLU A 1 177 ? 5.277 8.928 -9.292 1.00 93.06 177 GLU A C 1
ATOM 1457 O O . GLU A 1 177 ? 4.388 8.504 -8.560 1.00 93.06 177 GLU A O 1
ATOM 1462 N N . PHE A 1 178 ? 5.049 9.896 -10.186 1.00 93.31 178 PHE A N 1
ATOM 1463 C CA . PHE A 1 178 ? 3.745 10.535 -10.333 1.00 93.31 178 PHE A CA 1
ATOM 1464 C C . PHE A 1 178 ? 2.637 9.520 -10.651 1.00 93.31 178 PHE A C 1
ATOM 1466 O O . PHE A 1 178 ? 1.555 9.604 -10.078 1.00 93.31 178 PHE A O 1
ATOM 1473 N N . PHE A 1 179 ? 2.895 8.543 -11.522 1.00 95.31 179 PHE A N 1
ATOM 1474 C CA . PHE A 1 179 ? 1.918 7.515 -11.881 1.00 95.31 179 PHE A CA 1
ATOM 1475 C C . PHE A 1 179 ? 1.428 6.704 -10.667 1.00 95.31 179 PHE A C 1
ATOM 1477 O O . PHE A 1 179 ? 0.234 6.426 -10.567 1.00 95.31 179 PHE A O 1
ATOM 1484 N N . PHE A 1 180 ? 2.313 6.353 -9.727 1.00 95.50 180 PHE A N 1
ATOM 1485 C CA . PHE A 1 180 ? 1.956 5.537 -8.556 1.00 95.50 180 PHE A CA 1
ATOM 1486 C C . PHE A 1 180 ? 1.317 6.317 -7.398 1.00 95.50 180 PHE A C 1
ATOM 1488 O O . PHE A 1 180 ? 0.812 5.693 -6.468 1.00 95.50 180 PHE A O 1
ATOM 1495 N N . HIS A 1 181 ? 1.274 7.647 -7.488 1.00 93.50 181 HIS A N 1
ATOM 1496 C CA . HIS A 1 181 ? 0.618 8.531 -6.516 1.00 93.50 181 HIS A CA 1
ATOM 1497 C C . HIS A 1 181 ? -0.666 9.184 -7.053 1.00 93.50 181 HIS A C 1
ATOM 1499 O O . HIS A 1 181 ? -1.208 10.109 -6.447 1.00 93.50 181 HIS A O 1
ATOM 1505 N N . ASN A 1 182 ? -1.153 8.747 -8.219 1.00 91.50 182 ASN A N 1
ATOM 1506 C CA . ASN A 1 182 ? -2.342 9.310 -8.853 1.00 91.50 182 ASN A CA 1
ATOM 1507 C C . ASN A 1 182 ? -3.246 8.216 -9.421 1.00 91.50 182 ASN A C 1
ATOM 1509 O O . ASN A 1 182 ? -2.791 7.153 -9.838 1.00 91.50 182 ASN A O 1
ATOM 1513 N N . GLN A 1 183 ? -4.544 8.514 -9.489 1.00 85.88 183 GLN A N 1
ATOM 1514 C CA . GLN A 1 183 ? -5.497 7.668 -10.198 1.00 85.88 183 GLN A CA 1
ATOM 1515 C C . GLN A 1 183 ? -5.213 7.722 -11.695 1.00 85.88 183 GLN A C 1
ATOM 1517 O O . GLN A 1 183 ? -5.139 8.803 -12.288 1.00 85.88 183 GLN A O 1
ATOM 1522 N N . ASN A 1 184 ? -5.094 6.547 -12.302 1.00 81.44 184 ASN A N 1
ATOM 1523 C CA . ASN A 1 184 ? -4.851 6.404 -13.728 1.00 81.44 184 ASN A CA 1
ATOM 1524 C C . ASN A 1 184 ? -6.144 5.959 -14.425 1.00 81.44 184 ASN A C 1
ATOM 1526 O O . ASN A 1 184 ? -6.940 5.231 -13.832 1.00 81.44 184 ASN A O 1
ATOM 1530 N N . PRO A 1 185 ? -6.405 6.423 -15.657 1.00 63.75 185 PRO A N 1
ATOM 1531 C CA . PRO A 1 185 ? -7.542 5.938 -16.423 1.00 63.75 185 PRO A CA 1
ATOM 1532 C C . PRO A 1 185 ? -7.355 4.448 -16.741 1.00 63.75 185 PRO A C 1
ATOM 1534 O O . PRO A 1 185 ? -6.314 4.072 -17.281 1.00 63.75 185 PRO A O 1
ATOM 1537 N N . ASN A 1 186 ? -8.365 3.637 -16.409 1.00 55.38 186 ASN A N 1
ATOM 1538 C CA . ASN A 1 186 ? -8.470 2.240 -16.848 1.00 55.38 186 ASN A CA 1
ATOM 1539 C C . ASN A 1 186 ? -8.699 2.134 -18.360 1.00 55.38 186 ASN A C 1
ATOM 1541 O O . ASN A 1 186 ? -9.423 3.001 -18.910 1.00 55.38 186 ASN A O 1
#

Secondary structure (DSSP, 8-state):
--------TTHHHH-TTS-HHHHHHHHHHHHHHHHH-GGGGG-TTHHHHHHHHHHHHTT-HHHHHHHHHHHHHHTSGGGGTTTTS--HHHHHHHHHHHHHH-HHHHHHHHHTT--HHHHTHHHHHTTTTTTS-HHHHHHHHHHHHHS-THHHHHHHHHHHHHTHHHHHH--SHHHHH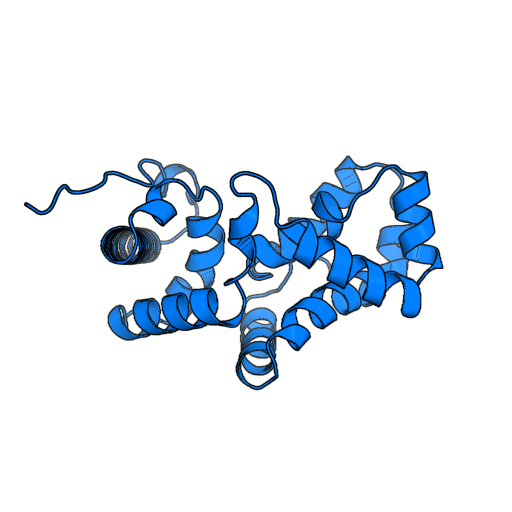HHHTS----